Protein AF-A0A4U9D9F9-F1 (afdb_monomer_lite)

Foldseek 3Di:
DDEEELEELCQPVVCVVVVHLLDLVNLVVLLVSLVVCCVVCVVPHQHYAYYAALLCCLVPVPVSHAPPVSDDDDNLSSVSSSVSSLLSLLSNLQVCCVPPVSHAYFHHHDQDQFDFPDPDVVSVVVRVLVNCQRGVQSVCCQAQVDGDPSVVVVNVVSPDDDDDSPSSRVSRNVNNVRVVVVVVVVVCVPDDDDDPDDDDDDDDDDDDDDDDDDDDDDDDDDDDDDDDDDDDD

Sequence (233 aa):
MPIVTLYHFDLPWALELKGGWMNRETGEAFVRYARLLFSEFADKVPLWLTINEQNTMILHPGAIGVPEDRELPGKKALYQQNHHMMLAQAQIFALCHREFPGLQIGPAINTTSMYAESCRPEDAIAAHNWETLRCWSFLDVAVHGRYNALAWPTCRTGGWRRSSGRKMRLSCSRAARFYRYQLLLNGNHRRQPGRRRRRGPARRRSANYAGRRGGLSPGGEPVGRQNALRLGD

pLDDT: mean 70.56, std 27.11, range [24.12, 97.81]

Radius of gyration: 25.44 Å; chains: 1; bounding box: 66×35×79 Å

Secondary structure (DSSP, 8-state):
--EEEEESS---HHHHTTTGGGSHHHHHHHHHHHHHHHHHHTTT--EEEEEETHHHHHH-GGGT---TT-PPPPHHHHHHHHHHHHHHHHHHHHHHHHH-TT-EEEEE--------SSSSHHHHHHHHHHHIIIIIHHHHHHHHSS--TTHHHHHHHTT----SHHHHHHHHTTTHHHHHHHHHHHHGGG---------PPP------------------PPP----------

Structure (mmCIF, N/CA/C/O backbone):
data_AF-A0A4U9D9F9-F1
#
_entry.id   AF-A0A4U9D9F9-F1
#
loop_
_atom_site.group_PDB
_atom_site.id
_atom_site.type_symbol
_atom_site.label_atom_id
_atom_site.label_alt_id
_atom_site.label_comp_id
_atom_site.label_asym_id
_atom_site.label_entity_id
_atom_site.label_seq_id
_atom_site.pdbx_PDB_ins_code
_atom_site.Cartn_x
_atom_site.Cartn_y
_atom_site.Cartn_z
_atom_site.occupancy
_atom_site.B_iso_or_equiv
_atom_site.auth_seq_id
_atom_site.auth_comp_id
_atom_site.auth_asym_id
_atom_site.auth_atom_id
_atom_site.pdbx_PDB_model_num
ATOM 1 N N . MET A 1 1 ? -22.421 3.847 0.209 1.00 75.06 1 MET A N 1
ATOM 2 C CA . MET A 1 1 ? -21.521 3.201 1.186 1.00 75.06 1 MET A CA 1
ATOM 3 C C . MET A 1 1 ? -20.133 3.786 0.986 1.00 75.06 1 MET A C 1
ATOM 5 O O . MET A 1 1 ? -19.664 3.721 -0.146 1.00 75.06 1 MET A O 1
ATOM 9 N N . PRO A 1 2 ? -19.543 4.443 1.996 1.00 91.25 2 PRO A N 1
ATOM 10 C CA . PRO A 1 2 ? -18.260 5.124 1.839 1.00 91.25 2 PRO A CA 1
ATOM 11 C C . PRO A 1 2 ? -17.102 4.124 1.736 1.00 91.25 2 PRO A C 1
ATOM 13 O O . PRO A 1 2 ? -17.149 3.046 2.331 1.00 91.25 2 PRO A O 1
ATOM 16 N N . ILE A 1 3 ? -16.075 4.507 0.978 1.00 93.50 3 ILE A N 1
ATOM 17 C CA . ILE A 1 3 ? -14.789 3.812 0.875 1.00 93.50 3 ILE A CA 1
ATOM 18 C C . ILE A 1 3 ? -13.724 4.841 1.226 1.00 93.50 3 ILE A C 1
ATOM 20 O O . ILE A 1 3 ? -13.691 5.906 0.609 1.00 93.50 3 ILE A O 1
ATOM 24 N N . VAL A 1 4 ? -12.889 4.543 2.217 1.00 95.62 4 VAL A N 1
ATOM 25 C CA . VAL A 1 4 ? -11.867 5.480 2.702 1.00 95.62 4 VAL A CA 1
ATOM 26 C C . VAL A 1 4 ? -10.481 4.911 2.458 1.00 95.62 4 VAL A C 1
ATOM 28 O O . VAL A 1 4 ? -10.217 3.753 2.777 1.00 95.62 4 VAL A O 1
ATOM 31 N N . THR A 1 5 ? -9.590 5.744 1.925 1.00 96.25 5 THR A N 1
ATOM 32 C CA . THR A 1 5 ? -8.168 5.428 1.787 1.00 96.25 5 THR A CA 1
ATOM 33 C C . THR A 1 5 ? -7.391 6.082 2.919 1.00 96.25 5 THR A C 1
ATOM 35 O O . THR A 1 5 ? -7.518 7.284 3.123 1.00 96.25 5 THR A O 1
ATOM 38 N N . LEU A 1 6 ? -6.603 5.299 3.658 1.00 96.00 6 LEU A N 1
ATOM 39 C CA . LEU A 1 6 ? -5.866 5.785 4.827 1.00 96.00 6 LEU A CA 1
ATOM 40 C C . LEU A 1 6 ? -4.717 6.717 4.441 1.00 96.00 6 LEU A C 1
ATOM 42 O O . LEU A 1 6 ? -4.408 7.634 5.186 1.00 96.00 6 LEU A O 1
ATOM 46 N N . TYR A 1 7 ? -4.050 6.454 3.320 1.00 95.31 7 TYR A N 1
ATOM 47 C CA . TYR A 1 7 ? -2.894 7.234 2.896 1.00 95.31 7 TYR A CA 1
ATOM 48 C C . TYR A 1 7 ? -2.940 7.529 1.403 1.00 95.31 7 TYR A C 1
ATOM 50 O O . TYR A 1 7 ? -2.976 6.605 0.579 1.00 95.31 7 TYR A O 1
ATOM 58 N N . HIS A 1 8 ? -2.901 8.817 1.067 1.00 93.56 8 HIS A N 1
ATOM 59 C CA . HIS A 1 8 ? -2.976 9.308 -0.302 1.00 93.56 8 HIS A CA 1
ATOM 60 C C . HIS A 1 8 ? -1.868 10.336 -0.579 1.00 93.56 8 HIS A C 1
ATOM 62 O O . HIS A 1 8 ? -2.111 11.423 -1.099 1.00 93.56 8 HIS A O 1
ATOM 68 N N . PHE A 1 9 ? -0.628 9.925 -0.286 1.00 88.88 9 PHE A N 1
ATOM 69 C CA . PHE A 1 9 ? 0.623 10.664 -0.539 1.00 88.88 9 PHE A CA 1
ATOM 70 C C . PHE A 1 9 ? 0.897 11.851 0.391 1.00 88.88 9 PHE A C 1
ATOM 72 O O . PHE A 1 9 ? 1.854 12.594 0.206 1.00 88.88 9 PHE A O 1
ATOM 79 N N . ASP A 1 10 ? 0.104 11.984 1.437 1.00 89.06 10 ASP A N 1
ATOM 80 C CA . ASP A 1 10 ? 0.091 13.068 2.406 1.00 89.06 10 ASP A CA 1
ATOM 81 C C . ASP A 1 10 ? 0.874 12.696 3.672 1.00 89.06 10 ASP A C 1
ATOM 83 O O . ASP A 1 10 ? 0.346 12.679 4.785 1.00 89.06 10 ASP A O 1
ATOM 87 N N . LEU A 1 11 ? 2.162 12.356 3.517 1.00 92.44 11 LEU A N 1
ATOM 88 C CA . LEU A 1 11 ? 2.993 12.043 4.683 1.00 92.44 11 LEU A CA 1
ATOM 89 C C . LEU A 1 11 ? 3.183 13.307 5.538 1.00 92.44 11 LEU A C 1
ATOM 91 O O . LEU A 1 11 ? 3.633 14.325 5.010 1.00 92.44 11 LEU A O 1
ATOM 95 N N . PRO A 1 12 ? 2.902 13.264 6.856 1.00 93.88 12 PRO A N 1
ATOM 96 C CA . PRO A 1 12 ? 3.157 14.401 7.725 1.00 93.88 12 PRO A CA 1
ATOM 97 C C . PRO A 1 12 ? 4.618 14.847 7.648 1.00 93.88 12 PRO A C 1
ATOM 99 O O . PRO A 1 12 ? 5.529 14.039 7.838 1.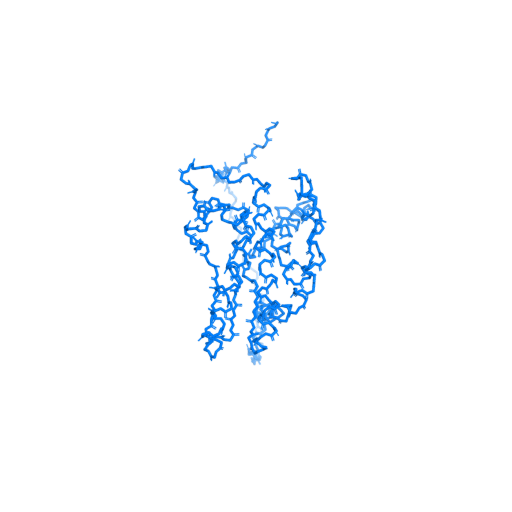00 93.88 12 PRO A O 1
ATOM 102 N N . TRP A 1 13 ? 4.839 16.148 7.456 1.00 91.50 13 TRP A N 1
ATOM 103 C CA . TRP A 1 13 ? 6.180 16.722 7.294 1.00 91.50 13 TRP A CA 1
ATOM 104 C C . TRP A 1 13 ? 7.136 16.372 8.445 1.00 91.50 13 TRP A C 1
ATOM 106 O O . TRP A 1 13 ? 8.307 16.076 8.233 1.00 91.50 13 TRP A O 1
ATOM 116 N N . ALA A 1 14 ? 6.621 16.292 9.674 1.00 94.00 14 ALA A N 1
ATOM 117 C CA . ALA A 1 14 ? 7.403 15.892 10.843 1.00 94.00 14 ALA A CA 1
ATOM 118 C C . ALA A 1 14 ? 7.964 14.455 10.765 1.00 94.00 14 ALA A C 1
ATOM 120 O O . ALA A 1 14 ? 8.972 14.161 11.408 1.00 94.00 14 ALA A O 1
ATOM 121 N N . LEU A 1 15 ? 7.314 13.550 10.022 1.00 93.94 15 LEU A N 1
ATOM 122 C CA . LEU A 1 15 ? 7.835 12.207 9.747 1.00 93.94 15 LEU A CA 1
ATOM 123 C C . LEU A 1 15 ? 8.810 12.225 8.571 1.00 93.94 15 LEU A C 1
ATOM 125 O O . LEU A 1 15 ? 9.820 11.525 8.620 1.00 93.94 15 LEU A O 1
ATOM 129 N N . GLU A 1 16 ? 8.550 13.051 7.557 1.00 90.69 16 GLU A N 1
ATOM 130 C CA . GLU A 1 16 ? 9.460 13.231 6.422 1.00 90.69 16 GLU A CA 1
ATOM 131 C C . GLU A 1 16 ? 10.838 13.725 6.883 1.00 90.69 16 GLU A C 1
ATOM 133 O O . GLU A 1 16 ? 11.848 13.092 6.582 1.00 90.69 16 GLU A O 1
ATOM 138 N N . LEU A 1 17 ? 10.880 14.733 7.764 1.00 90.38 17 LEU A N 1
ATOM 139 C CA . LEU A 1 17 ? 12.114 15.236 8.387 1.00 90.38 17 LEU A CA 1
ATOM 140 C C . LEU A 1 17 ? 12.896 14.171 9.180 1.00 90.38 17 LEU A C 1
ATOM 142 O O . LEU A 1 17 ? 14.094 14.321 9.407 1.00 90.38 17 LEU A O 1
ATOM 146 N N . LYS A 1 18 ? 12.242 13.082 9.602 1.00 92.44 18 LYS A N 1
ATOM 147 C CA . LYS A 1 18 ? 12.870 11.940 10.292 1.00 92.44 18 LYS A CA 1
ATOM 148 C C . LYS A 1 18 ? 13.275 10.810 9.337 1.00 92.44 18 LYS A C 1
ATOM 150 O O . LYS A 1 18 ? 13.577 9.704 9.794 1.00 92.44 18 LYS A O 1
ATOM 155 N N . GLY A 1 19 ? 13.258 11.060 8.028 1.00 88.75 19 GLY A N 1
ATOM 156 C CA . GLY A 1 19 ? 13.591 10.102 6.974 1.00 88.75 19 GLY A CA 1
ATOM 157 C C . GLY A 1 19 ? 12.383 9.423 6.322 1.00 88.75 19 GLY A C 1
ATOM 158 O O . GLY A 1 19 ? 12.563 8.442 5.596 1.00 88.75 19 GLY A O 1
ATOM 159 N N . GLY A 1 20 ? 11.159 9.882 6.592 1.00 92.00 20 GLY A N 1
ATOM 160 C CA . GLY A 1 20 ? 9.940 9.429 5.921 1.00 92.00 20 GLY A CA 1
ATOM 161 C C . GLY A 1 20 ? 9.789 7.908 5.907 1.00 92.00 20 GLY A C 1
ATOM 162 O O . GLY A 1 20 ? 10.016 7.228 6.911 1.00 92.00 20 GLY A O 1
ATOM 163 N N . TRP A 1 21 ? 9.447 7.332 4.756 1.00 93.06 21 TRP A N 1
ATOM 164 C CA . TRP A 1 21 ? 9.283 5.879 4.614 1.00 93.06 21 TRP A CA 1
ATOM 165 C C . TRP A 1 21 ? 10.590 5.073 4.698 1.00 93.06 21 TRP A C 1
ATOM 167 O O . TRP A 1 21 ? 10.541 3.845 4.796 1.00 93.06 21 TRP A O 1
ATOM 177 N N . MET A 1 22 ? 11.766 5.713 4.699 1.00 91.44 22 MET A N 1
ATOM 178 C CA . MET A 1 22 ? 13.023 5.020 5.016 1.00 91.44 22 MET A CA 1
ATOM 179 C C . MET A 1 22 ? 13.137 4.710 6.507 1.00 91.44 22 MET A C 1
ATOM 181 O O . MET A 1 22 ? 13.805 3.742 6.873 1.00 91.44 22 MET A O 1
ATOM 185 N N . ASN A 1 23 ? 12.458 5.471 7.362 1.00 92.69 23 ASN A N 1
ATOM 186 C CA . ASN A 1 23 ? 12.411 5.211 8.789 1.00 92.69 23 ASN A CA 1
ATOM 187 C C . ASN A 1 23 ? 11.307 4.189 9.119 1.00 92.69 23 ASN A C 1
ATOM 189 O O . ASN A 1 23 ? 10.163 4.307 8.681 1.00 92.69 23 ASN A O 1
ATOM 193 N N . ARG A 1 24 ? 11.643 3.161 9.909 1.00 90.25 24 ARG A N 1
ATOM 194 C CA . ARG A 1 24 ? 10.682 2.128 10.335 1.00 90.25 24 ARG A CA 1
ATOM 195 C C . ARG A 1 24 ? 9.594 2.682 11.255 1.00 90.25 24 ARG A C 1
ATOM 197 O O . ARG A 1 24 ? 8.472 2.180 11.208 1.00 90.25 24 ARG A O 1
ATOM 204 N N . GLU A 1 25 ? 9.902 3.721 12.028 1.00 94.31 25 GLU A N 1
ATOM 205 C CA . GLU A 1 25 ? 8.953 4.382 12.931 1.00 94.31 25 GLU A CA 1
ATOM 206 C C . GLU A 1 25 ? 7.751 4.969 12.180 1.00 94.31 25 GLU A C 1
ATOM 2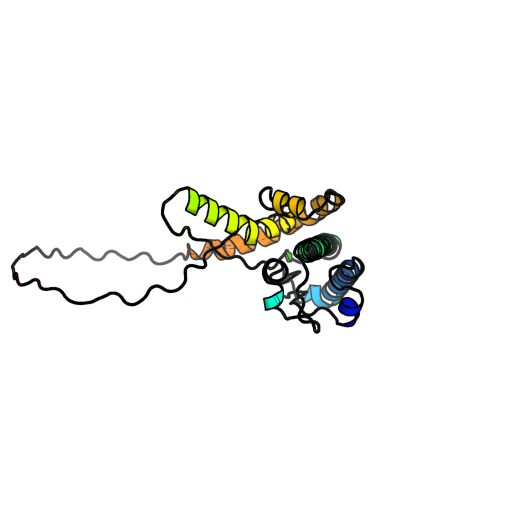08 O O . GLU A 1 25 ? 6.644 5.005 12.717 1.00 94.31 25 GLU A O 1
ATOM 213 N N . THR A 1 26 ? 7.932 5.354 10.913 1.00 96.31 26 THR A N 1
ATOM 214 C CA . THR A 1 26 ? 6.850 5.827 10.039 1.00 96.31 26 THR A CA 1
ATOM 215 C C . THR A 1 26 ? 5.795 4.747 9.824 1.00 96.31 26 THR A C 1
ATOM 217 O O . THR A 1 26 ? 4.598 5.016 9.906 1.00 96.31 26 THR A O 1
ATOM 220 N N . GLY A 1 27 ? 6.224 3.496 9.633 1.00 95.06 27 GLY A N 1
ATOM 221 C CA . GLY A 1 27 ? 5.308 2.362 9.525 1.00 95.06 27 GLY A CA 1
ATOM 222 C C . GLY A 1 27 ? 4.522 2.128 10.816 1.00 95.06 27 GLY A C 1
ATOM 223 O O . GLY A 1 27 ? 3.319 1.880 10.775 1.00 95.06 27 GLY A O 1
ATOM 224 N N . GLU A 1 28 ? 5.168 2.270 11.973 1.00 95.50 28 GLU A N 1
ATOM 225 C CA . GLU A 1 28 ? 4.508 2.134 13.276 1.00 95.50 28 GLU A CA 1
ATOM 226 C C . GLU A 1 28 ? 3.514 3.270 13.543 1.00 95.50 28 GLU A C 1
ATOM 228 O O . GLU A 1 28 ? 2.414 3.028 14.045 1.00 95.50 28 GLU A O 1
ATOM 233 N N . ALA A 1 29 ? 3.871 4.504 13.173 1.00 97.38 29 ALA A N 1
ATOM 234 C CA . ALA A 1 29 ? 2.971 5.650 13.219 1.00 97.38 29 ALA A CA 1
ATOM 235 C C . ALA A 1 29 ? 1.741 5.423 12.332 1.00 97.38 29 ALA A C 1
ATOM 237 O O . ALA A 1 29 ? 0.619 5.656 12.782 1.00 97.38 29 ALA A O 1
ATOM 238 N N . PHE A 1 30 ? 1.935 4.878 11.129 1.00 97.75 30 PHE A N 1
ATOM 239 C CA . PHE A 1 30 ? 0.841 4.557 10.217 1.00 97.75 30 PHE A CA 1
ATOM 240 C C . PHE A 1 30 ? -0.101 3.482 10.780 1.00 97.75 30 PHE A C 1
ATOM 242 O O . PHE A 1 30 ? -1.319 3.621 10.696 1.00 97.75 30 PHE A O 1
ATOM 249 N N . VAL A 1 31 ? 0.434 2.449 11.440 1.00 97.44 31 VAL A N 1
ATOM 250 C CA . VAL A 1 31 ? -0.385 1.430 12.123 1.00 97.44 31 VAL A CA 1
ATOM 251 C C . VAL A 1 31 ? -1.210 2.042 13.260 1.00 97.44 31 VAL A C 1
ATOM 253 O O . VAL A 1 31 ? -2.389 1.713 13.400 1.00 97.44 31 VAL A O 1
ATOM 256 N N . ARG A 1 32 ? -0.627 2.944 14.066 1.00 97.69 32 ARG A N 1
ATOM 257 C CA . ARG A 1 32 ? -1.361 3.650 15.135 1.00 97.69 32 ARG A CA 1
ATOM 258 C C . ARG A 1 32 ? -2.464 4.542 14.570 1.00 97.69 32 ARG A C 1
ATOM 260 O O . ARG A 1 32 ? -3.576 4.523 15.089 1.00 97.69 32 ARG A O 1
ATOM 267 N N . TYR A 1 33 ? -2.164 5.267 13.495 1.00 97.81 33 TYR A N 1
ATOM 268 C CA . TYR A 1 33 ? -3.130 6.101 12.787 1.00 97.81 33 TYR A CA 1
ATOM 269 C C . TYR A 1 33 ? -4.305 5.279 12.242 1.00 97.81 33 TYR A C 1
ATOM 271 O O . TYR A 1 33 ? -5.459 5.613 12.498 1.00 97.81 33 TYR A O 1
ATOM 279 N N . ALA A 1 34 ? -4.027 4.147 11.590 1.00 97.62 34 ALA A N 1
ATOM 280 C CA . ALA A 1 34 ? -5.063 3.241 11.104 1.00 97.62 34 ALA A CA 1
ATOM 281 C C . ALA A 1 34 ? -5.952 2.713 12.240 1.00 97.62 34 ALA A C 1
ATOM 283 O O . ALA A 1 34 ? -7.172 2.688 12.103 1.00 97.62 34 ALA A O 1
ATOM 284 N N . ARG A 1 35 ? -5.357 2.335 13.383 1.00 97.69 35 ARG A N 1
ATOM 285 C CA . ARG A 1 35 ? -6.115 1.884 14.560 1.00 97.69 35 ARG A CA 1
ATOM 286 C C . ARG A 1 35 ? -7.085 2.951 15.052 1.00 97.69 35 ARG A C 1
ATOM 288 O O . ARG A 1 35 ? -8.237 2.627 15.307 1.00 97.69 35 ARG A O 1
ATOM 295 N N . LEU A 1 36 ? -6.615 4.194 15.170 1.00 97.81 36 LEU A N 1
ATOM 296 C CA . LEU A 1 36 ? -7.442 5.324 15.590 1.00 97.81 36 LEU A CA 1
ATOM 297 C C . LEU A 1 36 ? -8.629 5.509 14.638 1.00 97.81 36 LEU A C 1
ATOM 299 O O . LEU A 1 36 ? -9.767 5.561 15.088 1.00 97.81 36 LEU A O 1
ATOM 303 N N . LEU A 1 37 ? -8.381 5.529 13.326 1.00 97.12 37 LEU A N 1
ATOM 304 C CA . LEU A 1 37 ? -9.447 5.682 12.337 1.00 97.12 37 LEU A CA 1
ATOM 305 C C . LEU A 1 37 ? -10.469 4.544 12.378 1.00 97.12 37 LEU A C 1
ATOM 307 O O . LEU A 1 37 ? -11.666 4.803 12.279 1.00 97.12 37 LEU A O 1
ATOM 311 N N . PHE A 1 38 ? -10.025 3.296 12.539 1.00 96.81 38 PHE A N 1
ATOM 312 C CA . PHE A 1 38 ? -10.954 2.176 12.672 1.00 96.81 38 PHE A CA 1
ATOM 313 C C . PHE A 1 38 ? -11.799 2.307 13.939 1.00 96.81 38 PHE A C 1
ATOM 315 O O . PHE A 1 38 ? -13.009 2.143 13.854 1.00 96.81 38 PHE A O 1
ATOM 322 N N . SER A 1 39 ? -11.209 2.668 15.081 1.00 96.12 39 SER A N 1
ATOM 323 C CA . SER A 1 39 ? -11.966 2.870 16.323 1.00 96.12 39 SER A CA 1
ATOM 324 C C . SER A 1 39 ? -13.039 3.955 16.199 1.00 96.12 39 SER A C 1
ATOM 326 O O . SER A 1 39 ? -14.146 3.764 16.687 1.00 96.12 39 SER A O 1
ATOM 328 N N . GLU A 1 40 ? -12.734 5.066 15.527 1.00 96.88 40 GLU A N 1
ATOM 329 C CA . GLU A 1 40 ? -13.653 6.209 15.413 1.00 96.88 40 GLU A CA 1
ATOM 330 C C . GLU A 1 40 ? -14.721 6.032 14.319 1.00 96.88 40 GLU A C 1
ATOM 332 O O . GLU A 1 40 ? -15.826 6.571 14.419 1.00 96.88 40 GLU A O 1
ATOM 337 N N . PHE A 1 41 ? -14.405 5.301 13.243 1.00 95.81 41 PHE A N 1
ATOM 338 C CA . PHE A 1 41 ? -15.232 5.275 12.030 1.00 95.81 41 PHE A CA 1
ATOM 339 C C . PHE A 1 41 ? -15.694 3.884 11.583 1.00 95.81 41 PHE A C 1
ATOM 341 O O . PHE A 1 41 ? -16.387 3.802 10.564 1.00 95.81 41 PHE A O 1
ATOM 348 N N . ALA A 1 42 ? -15.377 2.804 12.310 1.00 91.00 42 ALA A N 1
ATOM 349 C CA . ALA A 1 42 ? -15.777 1.440 11.937 1.00 91.00 42 ALA A CA 1
ATOM 350 C C . ALA A 1 42 ? -17.288 1.297 11.684 1.00 91.00 42 ALA A C 1
ATOM 352 O O . ALA A 1 42 ? -17.685 0.634 10.727 1.00 91.00 42 ALA A O 1
ATOM 353 N N . ASP A 1 43 ? -18.122 1.972 12.480 1.00 92.62 43 ASP A N 1
ATOM 354 C CA . ASP A 1 43 ? -19.584 1.884 12.365 1.00 92.62 43 ASP A CA 1
ATOM 355 C C . ASP A 1 43 ? -20.145 2.603 11.127 1.00 92.62 43 ASP A C 1
ATOM 357 O O . ASP A 1 43 ? -21.263 2.334 10.688 1.00 92.62 43 ASP A O 1
ATOM 361 N N . LYS A 1 44 ? -19.378 3.534 10.545 1.00 94.25 44 LYS A N 1
ATOM 362 C CA . LYS A 1 44 ? -19.801 4.360 9.399 1.00 94.25 44 LYS A CA 1
ATOM 363 C C . LYS A 1 44 ? -19.160 3.916 8.089 1.00 94.25 44 LYS A C 1
ATOM 365 O O . LYS A 1 44 ? -19.744 4.108 7.020 1.00 94.25 44 LYS A O 1
ATOM 370 N N . VAL A 1 45 ? -17.955 3.354 8.158 1.00 95.19 45 VAL A N 1
ATOM 371 C CA . VAL A 1 45 ? -17.131 3.023 6.996 1.00 95.19 45 VAL A CA 1
ATOM 372 C C . VAL A 1 45 ? -16.812 1.530 7.004 1.00 95.19 45 VAL A C 1
ATOM 374 O O . VAL A 1 45 ? -15.905 1.097 7.711 1.00 95.19 45 VAL A O 1
ATOM 377 N N . PRO A 1 46 ? -17.516 0.722 6.195 1.00 92.56 46 PRO A N 1
ATOM 378 C CA . PRO A 1 46 ? -17.273 -0.717 6.143 1.00 92.56 46 PRO A CA 1
ATOM 379 C C . PRO A 1 46 ? -16.095 -1.104 5.234 1.00 92.56 46 PRO A C 1
ATOM 381 O O . PRO A 1 46 ? -15.597 -2.225 5.335 1.00 92.56 46 PRO A O 1
ATOM 384 N N . LEU A 1 47 ? -15.660 -0.206 4.336 1.00 95.44 47 LEU A N 1
ATOM 385 C CA . LEU A 1 47 ? -14.655 -0.474 3.304 1.00 95.44 47 LEU A CA 1
ATOM 386 C C . LEU A 1 47 ? -13.449 0.459 3.423 1.00 95.44 47 LEU A C 1
ATOM 388 O O . LEU A 1 47 ? -13.590 1.682 3.359 1.00 95.44 47 LEU A O 1
ATOM 392 N N . TRP A 1 48 ? -12.261 -0.134 3.508 1.00 96.12 48 TRP A N 1
ATOM 393 C CA . TRP A 1 48 ? -11.010 0.583 3.720 1.00 96.12 48 TRP A CA 1
ATOM 394 C C . TRP A 1 48 ? -9.942 0.205 2.698 1.00 96.12 48 TRP A C 1
ATOM 396 O O . TRP A 1 48 ? -9.766 -0.959 2.331 1.00 96.12 48 TRP A O 1
ATOM 406 N N . LEU A 1 49 ? -9.178 1.204 2.280 1.00 95.81 49 LEU A N 1
ATOM 407 C CA . LEU A 1 49 ? -7.992 1.059 1.454 1.00 95.81 49 LEU A CA 1
ATOM 408 C C . LEU A 1 49 ? -6.789 1.562 2.248 1.00 95.81 49 LEU A C 1
ATOM 410 O O . LEU A 1 49 ? -6.865 2.582 2.923 1.00 95.81 49 LEU A O 1
ATOM 414 N N . THR A 1 50 ? -5.674 0.848 2.205 1.00 94.75 50 THR A N 1
ATOM 415 C CA . THR A 1 50 ? -4.467 1.217 2.962 1.00 94.75 50 THR A CA 1
ATOM 416 C C . THR A 1 50 ? -3.716 2.366 2.300 1.00 94.75 50 THR A C 1
ATOM 418 O O . THR A 1 50 ? -3.767 3.496 2.767 1.00 94.75 50 THR A O 1
ATOM 421 N N . ILE A 1 51 ? -3.003 2.072 1.220 1.00 94.19 51 ILE A N 1
ATOM 422 C CA . ILE A 1 51 ? -2.107 3.002 0.534 1.00 94.19 51 ILE A CA 1
ATOM 423 C C . ILE A 1 51 ? -2.589 3.111 -0.905 1.00 94.19 51 ILE A C 1
ATOM 425 O O . ILE A 1 51 ? -2.733 2.084 -1.575 1.00 94.19 51 ILE A O 1
ATOM 429 N N . ASN A 1 52 ? -2.839 4.339 -1.355 1.00 93.19 52 ASN A N 1
ATOM 430 C CA . ASN A 1 52 ? -3.145 4.629 -2.749 1.00 93.19 52 ASN A CA 1
ATOM 431 C C . ASN A 1 52 ? -1.902 4.486 -3.632 1.00 93.19 52 ASN A C 1
ATOM 433 O O . ASN A 1 52 ? -0.831 4.954 -3.269 1.00 93.19 52 ASN A O 1
ATOM 437 N N . GLU A 1 53 ? -2.059 3.833 -4.780 1.00 90.75 53 GLU A N 1
ATOM 438 C CA . GLU A 1 53 ? -1.077 3.635 -5.851 1.00 90.75 53 GLU A CA 1
ATOM 439 C C . GLU A 1 53 ? 0.384 3.513 -5.396 1.00 90.75 53 GLU A C 1
ATOM 441 O O . GLU A 1 53 ? 1.291 4.165 -5.916 1.00 90.75 53 GLU A O 1
ATOM 446 N N . GLN A 1 54 ? 0.631 2.622 -4.435 1.00 88.50 54 GLN A N 1
ATOM 447 C CA . GLN A 1 54 ? 1.968 2.394 -3.888 1.00 88.50 54 GLN A CA 1
ATOM 448 C C . GLN A 1 54 ? 3.019 2.131 -4.980 1.00 88.50 54 GLN A C 1
ATOM 450 O O . GLN A 1 54 ? 4.173 2.518 -4.846 1.00 88.50 54 GLN A O 1
ATOM 455 N N . ASN A 1 55 ? 2.642 1.485 -6.082 1.00 87.06 55 ASN A N 1
ATOM 456 C CA . ASN A 1 55 ? 3.542 1.239 -7.202 1.00 87.06 55 ASN A CA 1
ATOM 457 C C . ASN A 1 55 ? 3.950 2.516 -7.951 1.00 87.06 55 ASN A C 1
ATOM 459 O O . ASN A 1 55 ? 5.100 2.610 -8.376 1.00 87.06 55 ASN A O 1
ATOM 463 N N . THR A 1 56 ? 3.065 3.509 -8.066 1.00 85.31 56 THR A N 1
ATOM 464 C CA . THR A 1 56 ? 3.390 4.818 -8.652 1.00 85.31 56 THR A CA 1
ATOM 465 C C . THR A 1 56 ? 4.445 5.538 -7.813 1.00 85.31 56 THR A C 1
ATOM 467 O O . THR A 1 56 ? 5.419 6.026 -8.379 1.00 85.31 56 THR A O 1
ATOM 470 N N . MET A 1 57 ? 4.339 5.497 -6.477 1.00 84.38 57 MET A N 1
ATOM 471 C CA . MET A 1 57 ? 5.333 6.103 -5.570 1.00 84.38 57 MET A CA 1
ATOM 472 C C . MET A 1 57 ? 6.755 5.576 -5.798 1.00 84.38 57 MET A C 1
ATOM 474 O O . MET A 1 57 ? 7.730 6.306 -5.657 1.00 84.38 57 MET A O 1
ATOM 478 N N . ILE A 1 58 ? 6.877 4.293 -6.139 1.00 85.69 58 ILE A N 1
ATOM 479 C CA . ILE A 1 58 ? 8.169 3.605 -6.224 1.00 85.69 58 ILE A CA 1
ATOM 480 C C . ILE A 1 58 ? 8.735 3.627 -7.642 1.00 85.69 58 ILE A C 1
ATOM 482 O O . ILE A 1 58 ? 9.948 3.709 -7.820 1.00 85.69 58 ILE A O 1
ATOM 486 N N . LEU A 1 59 ? 7.874 3.537 -8.656 1.00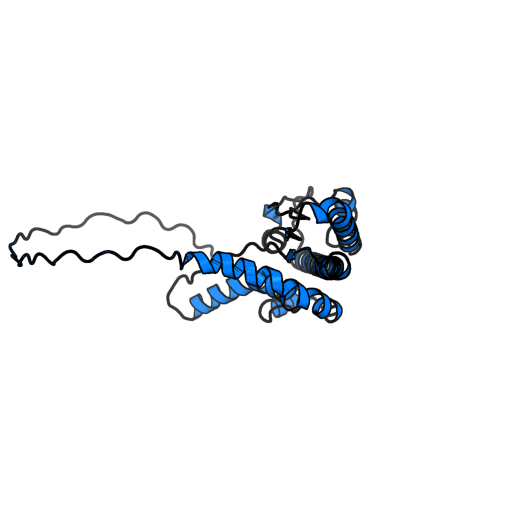 82.56 59 LEU A N 1
ATOM 487 C CA . LEU A 1 59 ? 8.289 3.490 -10.061 1.00 82.56 59 LEU A CA 1
ATOM 488 C C . LEU A 1 59 ? 8.385 4.881 -10.691 1.00 82.56 59 LEU A C 1
ATOM 490 O O . LEU A 1 59 ? 9.150 5.070 -11.635 1.00 82.56 59 LEU A O 1
ATOM 494 N N . HIS A 1 60 ? 7.640 5.848 -10.158 1.00 81.06 60 HIS A N 1
ATOM 495 C CA . HIS A 1 60 ? 7.567 7.219 -10.649 1.00 81.06 60 HIS A CA 1
ATOM 496 C C . HIS A 1 60 ? 7.631 8.216 -9.477 1.00 81.06 60 HIS A C 1
ATOM 498 O O . HIS A 1 60 ? 6.698 8.994 -9.290 1.00 81.06 60 HIS A O 1
ATOM 504 N N . PRO A 1 61 ? 8.718 8.230 -8.680 1.00 76.88 61 PRO A N 1
ATOM 505 C CA . PRO A 1 61 ? 8.801 9.047 -7.464 1.00 76.88 61 PRO A CA 1
ATOM 506 C C . PRO A 1 61 ? 8.593 10.547 -7.723 1.00 76.88 61 PRO A C 1
ATOM 508 O O . PRO A 1 61 ? 7.956 11.220 -6.924 1.00 76.88 61 PRO A O 1
ATOM 511 N N . GLY A 1 62 ? 9.033 11.060 -8.878 1.00 71.12 62 GLY A N 1
ATOM 512 C CA . GLY A 1 62 ? 8.831 12.463 -9.256 1.00 71.12 62 GLY A CA 1
ATOM 513 C C . GLY A 1 62 ? 7.399 12.832 -9.668 1.00 71.12 62 GLY A C 1
ATOM 514 O O . GLY A 1 62 ? 7.120 14.009 -9.857 1.00 71.12 62 GLY A O 1
ATOM 515 N N . ALA A 1 63 ? 6.486 11.864 -9.817 1.00 67.88 63 ALA A N 1
ATOM 516 C CA . ALA A 1 63 ? 5.093 12.140 -10.186 1.00 67.88 63 ALA A CA 1
ATOM 517 C C . ALA A 1 63 ? 4.255 12.686 -9.016 1.00 67.88 63 ALA A C 1
ATOM 519 O O . ALA A 1 63 ? 3.186 13.245 -9.239 1.00 67.88 63 ALA A O 1
ATOM 520 N N . ILE A 1 64 ? 4.727 12.506 -7.781 1.00 64.19 64 ILE A N 1
ATOM 521 C CA . ILE A 1 64 ? 4.000 12.859 -6.549 1.00 64.19 64 ILE A CA 1
ATOM 522 C C . ILE A 1 64 ? 4.518 14.173 -5.951 1.00 64.19 64 ILE A C 1
ATOM 524 O O . ILE A 1 64 ? 3.840 14.823 -5.163 1.00 64.19 64 ILE A O 1
ATOM 528 N N . GLY A 1 65 ? 5.707 14.587 -6.372 1.00 65.38 65 GLY A N 1
ATOM 529 C CA . GLY A 1 65 ? 6.403 15.769 -5.899 1.00 65.38 65 GLY A CA 1
ATOM 530 C C . GLY A 1 65 ? 7.901 15.548 -6.030 1.00 65.38 65 GLY A C 1
ATOM 531 O O . GLY A 1 65 ? 8.370 14.410 -6.091 1.00 65.38 65 GLY A O 1
ATOM 532 N N . VAL A 1 66 ? 8.655 16.637 -6.104 1.00 67.44 66 VAL A N 1
ATOM 533 C CA . VAL A 1 66 ? 10.115 16.578 -6.072 1.00 67.44 66 VAL A CA 1
ATOM 534 C C . VAL A 1 66 ? 10.555 17.151 -4.724 1.00 67.44 66 VAL A C 1
ATOM 536 O O . VAL A 1 66 ? 10.016 18.193 -4.339 1.00 67.44 66 VAL A O 1
ATOM 539 N N . PRO A 1 67 ? 11.474 16.493 -3.994 1.00 67.00 67 PRO A N 1
ATOM 540 C CA . PRO A 1 67 ? 12.026 17.054 -2.764 1.00 67.00 67 PRO A CA 1
ATOM 541 C C . PRO A 1 67 ? 12.662 18.435 -3.002 1.00 67.00 67 PRO A C 1
ATOM 543 O O . PRO A 1 67 ? 12.963 18.801 -4.141 1.00 67.00 67 PRO A O 1
ATOM 546 N N . GLU A 1 68 ? 12.856 19.215 -1.934 1.00 65.50 68 GLU A N 1
ATOM 547 C CA . GLU A 1 68 ? 13.369 20.594 -2.025 1.00 65.50 68 GLU A CA 1
ATOM 548 C C . GLU A 1 68 ? 14.741 20.681 -2.713 1.00 65.50 68 GLU A C 1
ATOM 550 O O . GLU A 1 68 ? 14.992 21.611 -3.480 1.00 65.50 68 GLU A O 1
ATOM 555 N N . ASP A 1 69 ? 15.596 19.679 -2.499 1.00 68.69 69 ASP A N 1
ATOM 556 C CA . ASP A 1 69 ? 16.917 19.538 -3.126 1.00 68.69 69 ASP A CA 1
ATOM 557 C C . ASP A 1 69 ? 16.858 19.098 -4.603 1.00 68.69 69 ASP A C 1
ATOM 559 O O . ASP A 1 69 ? 17.876 19.056 -5.290 1.00 68.69 69 ASP A O 1
ATOM 563 N N . ARG A 1 70 ? 15.654 18.813 -5.113 1.00 65.31 70 ARG A N 1
ATOM 564 C CA . ARG A 1 70 ? 15.357 18.275 -6.445 1.00 65.31 70 ARG A CA 1
ATOM 565 C C . ARG A 1 70 ? 15.996 16.920 -6.757 1.00 65.31 70 ARG A C 1
ATOM 567 O O . ARG A 1 70 ? 15.887 16.456 -7.897 1.00 65.31 70 ARG A O 1
ATOM 574 N N . GLU A 1 71 ? 16.601 16.255 -5.777 1.00 75.50 71 GLU A N 1
ATOM 575 C CA . GLU A 1 71 ? 17.209 14.946 -5.965 1.00 75.50 71 GLU A CA 1
ATOM 576 C C . GLU A 1 71 ? 16.203 13.843 -5.648 1.00 75.50 71 GLU A C 1
ATOM 578 O O . GLU A 1 71 ? 15.680 13.697 -4.544 1.00 75.50 71 GLU A O 1
ATOM 583 N N . LEU A 1 72 ? 15.909 13.021 -6.655 1.00 78.75 72 LEU A N 1
ATOM 584 C CA . LEU A 1 72 ? 15.041 11.873 -6.450 1.00 78.75 72 LEU A CA 1
ATOM 585 C C . LEU A 1 72 ? 15.804 10.755 -5.727 1.00 78.75 72 LEU A C 1
ATOM 587 O O . LEU A 1 72 ? 16.959 10.477 -6.066 1.00 78.75 72 LEU A O 1
ATOM 591 N N . PRO A 1 73 ? 15.154 10.032 -4.797 1.00 80.62 73 PRO A N 1
ATOM 592 C CA . PRO A 1 73 ? 15.794 8.924 -4.112 1.00 80.62 73 PRO A CA 1
ATOM 593 C C . PRO A 1 73 ? 16.288 7.869 -5.105 1.00 80.62 73 PRO A C 1
ATOM 595 O O . PRO A 1 73 ? 15.577 7.456 -6.025 1.00 80.62 73 PRO A O 1
ATOM 598 N N . GLY A 1 74 ? 17.502 7.366 -4.884 1.00 84.81 74 GLY A N 1
ATOM 599 C CA . GLY A 1 74 ? 18.033 6.268 -5.683 1.00 84.81 74 GLY A CA 1
ATOM 600 C C . GLY A 1 74 ? 17.152 5.014 -5.597 1.00 84.81 74 GLY A C 1
ATOM 601 O O . GLY A 1 74 ? 16.490 4.756 -4.588 1.00 84.81 74 GLY A O 1
ATOM 602 N N . LYS A 1 75 ? 17.202 4.160 -6.630 1.00 82.81 75 LYS A N 1
ATOM 603 C CA . LYS A 1 75 ? 16.379 2.933 -6.729 1.00 82.81 75 LYS A CA 1
ATOM 604 C C . LYS A 1 75 ? 16.403 2.081 -5.453 1.00 82.81 75 LYS A C 1
ATOM 606 O O . LYS A 1 75 ? 15.366 1.595 -5.015 1.00 82.81 75 LYS A O 1
ATOM 611 N N . LYS A 1 76 ? 17.575 1.917 -4.828 1.00 83.88 76 LYS A N 1
ATOM 612 C CA . LYS A 1 76 ? 17.730 1.142 -3.586 1.00 83.88 76 LYS A CA 1
ATOM 613 C C . LYS A 1 76 ? 16.906 1.717 -2.428 1.00 83.88 76 LYS A C 1
ATOM 615 O O . LYS A 1 76 ? 16.286 0.946 -1.697 1.00 83.88 76 LYS A O 1
ATOM 620 N N . ALA A 1 77 ? 16.888 3.041 -2.275 1.00 86.50 77 ALA A N 1
ATOM 621 C CA . ALA A 1 77 ? 16.092 3.712 -1.254 1.00 86.50 77 ALA A CA 1
ATOM 622 C C . ALA A 1 77 ? 14.596 3.519 -1.530 1.00 86.50 77 ALA A C 1
ATOM 624 O O . ALA A 1 77 ? 13.878 3.064 -0.648 1.00 86.50 77 ALA A O 1
ATOM 625 N N . LEU A 1 78 ? 14.148 3.720 -2.774 1.00 87.56 78 LEU A N 1
ATOM 626 C CA . LEU A 1 78 ? 12.746 3.509 -3.164 1.00 87.56 78 LEU A CA 1
ATOM 627 C C . LEU A 1 78 ? 12.265 2.085 -2.849 1.00 87.56 78 LEU A C 1
ATOM 629 O O . LEU A 1 78 ? 11.235 1.898 -2.209 1.00 87.56 78 LEU A O 1
ATOM 633 N N . TYR A 1 79 ? 13.030 1.050 -3.209 1.00 86.38 79 TYR A N 1
ATOM 634 C CA . TYR A 1 79 ? 12.651 -0.331 -2.876 1.00 86.38 79 TYR A CA 1
ATOM 635 C C . TYR A 1 79 ? 12.642 -0.610 -1.366 1.00 86.38 79 TYR A C 1
ATOM 637 O O . TYR A 1 79 ? 11.839 -1.423 -0.898 1.00 86.38 79 TYR A O 1
ATOM 645 N N . GLN A 1 80 ? 13.494 0.063 -0.590 1.00 87.44 80 GLN A N 1
ATOM 646 C CA . GLN A 1 80 ? 13.483 -0.048 0.867 1.00 87.44 80 GLN A CA 1
ATOM 647 C C . GLN A 1 80 ? 12.258 0.645 1.483 1.00 87.44 80 GLN A C 1
ATOM 649 O O . GLN A 1 80 ? 11.601 0.043 2.335 1.00 87.44 80 GLN A O 1
ATOM 654 N N . GLN A 1 81 ? 11.902 1.844 1.012 1.00 91.00 81 GLN A N 1
ATOM 655 C CA . GLN A 1 81 ? 10.658 2.533 1.380 1.00 91.00 81 GLN A CA 1
ATOM 656 C C . GLN A 1 81 ? 9.445 1.657 1.052 1.00 91.00 81 GLN A C 1
ATOM 658 O O . GLN A 1 81 ? 8.622 1.380 1.924 1.00 91.00 81 GLN A O 1
ATOM 663 N N . ASN A 1 82 ? 9.401 1.105 -0.167 1.00 90.94 82 ASN A N 1
ATOM 664 C CA . ASN A 1 82 ? 8.362 0.173 -0.595 1.00 90.94 82 ASN A CA 1
ATOM 665 C C . ASN A 1 82 ? 8.223 -1.006 0.374 1.00 90.94 82 ASN A C 1
ATOM 667 O O . ASN A 1 82 ? 7.120 -1.415 0.730 1.00 90.94 82 ASN A O 1
ATOM 671 N N . HIS A 1 83 ? 9.348 -1.568 0.819 1.00 90.19 83 HIS A N 1
ATOM 672 C CA . HIS A 1 83 ? 9.335 -2.668 1.769 1.00 90.19 83 HIS A CA 1
ATOM 673 C C . HIS A 1 83 ? 8.745 -2.262 3.126 1.00 90.19 83 HIS A C 1
ATOM 675 O O . HIS A 1 83 ? 7.947 -3.014 3.685 1.00 90.19 83 HIS A O 1
ATOM 681 N N . HIS A 1 84 ? 9.097 -1.088 3.654 1.00 92.69 84 HIS A N 1
ATOM 682 C CA . HIS A 1 84 ? 8.515 -0.585 4.900 1.00 92.69 84 HIS A CA 1
ATOM 683 C C . HIS A 1 84 ? 7.008 -0.350 4.777 1.00 92.69 84 HIS A C 1
ATOM 685 O O . HIS A 1 84 ? 6.255 -0.791 5.645 1.00 92.69 84 HIS A O 1
ATOM 691 N N . MET A 1 85 ? 6.562 0.231 3.665 1.00 93.25 85 MET A N 1
ATOM 692 C CA . MET A 1 85 ? 5.142 0.414 3.360 1.00 93.25 85 MET A CA 1
ATOM 693 C C . MET A 1 85 ? 4.394 -0.925 3.287 1.00 93.25 85 MET A C 1
ATOM 695 O O . MET A 1 85 ? 3.332 -1.075 3.889 1.00 93.25 85 MET A O 1
ATOM 699 N N . MET A 1 86 ? 4.969 -1.936 2.622 1.00 92.00 86 MET A N 1
ATOM 700 C CA . MET A 1 86 ? 4.397 -3.290 2.567 1.00 92.00 86 MET A CA 1
ATOM 701 C C . MET A 1 86 ? 4.279 -3.935 3.953 1.00 92.00 86 MET A C 1
ATOM 703 O O . MET A 1 86 ? 3.267 -4.570 4.253 1.00 92.00 86 MET A O 1
ATOM 707 N N . LEU A 1 87 ? 5.289 -3.769 4.812 1.00 91.56 87 LEU A N 1
ATOM 708 C CA . LEU A 1 87 ? 5.249 -4.279 6.183 1.00 91.56 87 LEU A CA 1
ATOM 709 C C . LEU A 1 87 ? 4.172 -3.581 7.021 1.00 91.56 87 LEU A C 1
ATOM 711 O O . LEU A 1 87 ? 3.410 -4.268 7.703 1.00 91.56 87 LEU A O 1
ATOM 715 N N . ALA A 1 88 ? 4.086 -2.252 6.947 1.00 94.50 88 ALA A N 1
ATOM 716 C CA . ALA A 1 88 ? 3.084 -1.473 7.670 1.00 94.50 88 ALA A CA 1
ATOM 717 C C . ALA A 1 88 ? 1.665 -1.855 7.225 1.00 94.50 88 ALA A C 1
ATOM 719 O O . ALA A 1 88 ? 0.800 -2.147 8.047 1.00 94.50 88 ALA A O 1
ATOM 720 N N . GLN A 1 89 ? 1.450 -1.978 5.916 1.00 94.38 89 GLN A N 1
ATOM 721 C CA . GLN A 1 89 ? 0.201 -2.464 5.339 1.00 94.38 89 GLN A CA 1
ATOM 722 C C . GLN A 1 89 ? -0.172 -3.865 5.844 1.00 94.38 89 GLN A C 1
ATOM 724 O O . GLN A 1 89 ? -1.305 -4.092 6.267 1.00 94.38 89 GLN A O 1
ATOM 729 N N . ALA A 1 90 ? 0.782 -4.798 5.870 1.00 93.06 90 ALA A N 1
ATOM 730 C CA . ALA A 1 90 ? 0.549 -6.133 6.409 1.00 93.06 90 ALA A CA 1
ATOM 731 C C . ALA A 1 90 ? 0.155 -6.083 7.900 1.00 93.06 90 ALA A C 1
ATOM 733 O O . ALA A 1 90 ? -0.751 -6.797 8.328 1.00 93.06 90 ALA A O 1
ATOM 734 N N . GLN A 1 91 ? 0.791 -5.221 8.699 1.00 94.00 91 GLN A N 1
ATOM 735 C CA . GLN A 1 91 ? 0.428 -5.015 10.105 1.00 94.00 91 GLN A CA 1
ATOM 736 C C . GLN A 1 91 ? -0.987 -4.442 10.258 1.00 94.00 91 GLN A C 1
ATOM 738 O O . GLN A 1 91 ? -1.731 -4.918 11.114 1.00 94.00 91 GLN A O 1
ATOM 743 N N . ILE A 1 92 ? -1.385 -3.494 9.407 1.00 96.00 92 ILE A N 1
ATOM 744 C CA . ILE A 1 92 ? -2.736 -2.915 9.400 1.00 96.00 92 ILE A CA 1
ATOM 745 C C . ILE A 1 92 ? -3.786 -3.967 9.031 1.00 96.00 92 ILE A C 1
ATOM 747 O O . ILE A 1 92 ? -4.812 -4.057 9.699 1.00 96.00 92 ILE A O 1
ATOM 751 N N . PHE A 1 93 ? -3.529 -4.821 8.036 1.00 93.88 93 PHE A N 1
ATOM 752 C CA . PHE A 1 93 ? -4.439 -5.925 7.709 1.00 93.88 93 PHE A CA 1
ATOM 753 C C . PHE A 1 93 ? -4.613 -6.892 8.883 1.00 93.88 93 PHE A C 1
ATOM 755 O O . PHE A 1 93 ? -5.729 -7.314 9.185 1.00 93.88 93 PHE A O 1
ATOM 762 N N . ALA A 1 94 ? -3.519 -7.248 9.562 1.00 93.12 94 ALA A N 1
ATOM 763 C CA . ALA A 1 94 ? -3.582 -8.103 10.745 1.00 93.12 94 ALA A CA 1
ATOM 764 C C . ALA A 1 94 ? -4.339 -7.438 11.903 1.00 93.12 94 ALA A C 1
ATOM 766 O O . ALA A 1 94 ? -5.115 -8.110 12.580 1.00 93.12 94 ALA A O 1
ATOM 767 N N . LEU A 1 95 ? -4.125 -6.139 12.118 1.00 95.19 95 LEU A N 1
ATOM 768 C CA . LEU A 1 95 ? -4.823 -5.335 13.119 1.00 95.19 95 LEU A CA 1
ATOM 769 C C . LEU A 1 95 ? -6.333 -5.300 12.845 1.00 95.19 95 LEU A C 1
ATOM 771 O O . LEU A 1 95 ? -7.115 -5.681 13.711 1.00 95.19 95 LEU A O 1
ATOM 775 N N . CYS A 1 96 ? -6.722 -4.907 11.629 1.00 95.06 96 CYS A N 1
ATOM 776 C CA . CYS A 1 96 ? -8.112 -4.794 11.194 1.00 95.06 96 CYS A CA 1
ATOM 777 C C . CYS A 1 96 ? -8.865 -6.116 11.393 1.00 95.06 96 CYS A C 1
ATOM 779 O O . CYS A 1 96 ? -9.873 -6.153 12.085 1.00 95.06 96 CYS A O 1
ATOM 781 N N . HIS A 1 97 ? -8.323 -7.240 10.915 1.00 92.31 97 HIS A N 1
ATOM 782 C CA . HIS A 1 97 ? -8.990 -8.538 11.072 1.00 92.31 97 HIS A CA 1
ATOM 783 C C . HIS A 1 97 ? -9.025 -9.072 12.509 1.00 92.31 97 HIS A C 1
ATOM 785 O O . HIS A 1 97 ? -9.812 -9.974 12.795 1.00 92.31 97 HIS A O 1
ATOM 791 N N . ARG A 1 98 ? -8.130 -8.609 13.389 1.00 94.31 98 ARG A N 1
ATOM 792 C CA . ARG A 1 98 ? -8.093 -9.045 14.789 1.00 94.31 98 ARG A CA 1
ATOM 793 C C . ARG A 1 98 ? -9.074 -8.255 15.647 1.00 94.31 98 ARG A C 1
ATOM 795 O O . ARG A 1 98 ? -9.715 -8.846 16.504 1.00 94.31 98 ARG A O 1
ATOM 802 N N . GLU A 1 99 ? -9.150 -6.946 15.436 1.00 95.50 99 GLU A N 1
ATOM 803 C CA . GLU A 1 99 ? -9.871 -6.024 16.323 1.00 95.50 99 GLU A CA 1
ATOM 804 C C . GLU A 1 99 ? -11.204 -5.551 15.727 1.00 95.50 99 GLU A C 1
ATOM 806 O O . GLU A 1 99 ? -12.125 -5.243 16.472 1.00 95.50 99 GLU A O 1
ATOM 811 N N . PHE A 1 100 ? -11.342 -5.571 14.399 1.00 94.62 100 PHE A N 1
ATOM 812 C CA . PHE A 1 100 ? -12.499 -5.048 13.668 1.00 94.62 100 PHE A CA 1
ATOM 813 C C . PHE A 1 100 ? -12.989 -6.044 12.596 1.00 94.62 100 PHE A C 1
ATOM 815 O O . PHE A 1 100 ? -12.938 -5.757 11.398 1.00 94.62 100 PHE A O 1
ATOM 822 N N . PRO A 1 101 ? -13.473 -7.239 12.986 1.00 90.06 101 PRO A N 1
ATOM 823 C CA . PRO A 1 101 ? -13.761 -8.337 12.056 1.00 90.06 101 PRO A CA 1
ATOM 824 C C . PRO A 1 101 ? -14.871 -8.050 11.026 1.00 90.06 101 PRO A C 1
ATOM 826 O O . PRO A 1 101 ? -14.985 -8.789 10.049 1.00 90.06 101 PRO A O 1
ATOM 829 N N . GLY A 1 102 ? -15.688 -7.012 11.235 1.00 90.56 102 GLY A N 1
ATOM 830 C CA . GLY A 1 102 ? -16.735 -6.585 10.300 1.00 90.56 102 GLY A CA 1
ATOM 831 C C . GLY A 1 102 ? -16.240 -5.707 9.146 1.00 90.56 102 GLY A C 1
ATOM 832 O O . GLY A 1 102 ? -16.958 -5.543 8.161 1.00 90.56 102 GLY A O 1
ATOM 833 N N . LEU A 1 103 ? -15.025 -5.160 9.242 1.00 93.75 103 LEU A N 1
ATOM 834 C CA . LEU A 1 103 ? -14.461 -4.290 8.214 1.00 93.75 103 LEU A CA 1
ATOM 835 C C . LEU A 1 103 ? -13.839 -5.103 7.080 1.00 93.75 103 LEU A C 1
ATOM 837 O O . LEU A 1 103 ? -13.269 -6.177 7.285 1.00 93.75 103 LEU A O 1
ATOM 841 N N . GLN A 1 104 ? -13.902 -4.555 5.870 1.00 93.88 104 GLN A N 1
ATOM 842 C CA . GLN A 1 104 ? -13.155 -5.069 4.730 1.00 93.88 104 GLN A CA 1
ATOM 843 C C . GLN A 1 104 ? -12.035 -4.103 4.369 1.00 93.88 104 GLN A C 1
ATOM 845 O O . GLN A 1 104 ? -12.241 -2.891 4.309 1.00 93.88 104 GLN A O 1
ATOM 850 N N . ILE A 1 105 ? -10.851 -4.653 4.111 1.00 94.38 105 ILE A N 1
ATOM 851 C CA . ILE A 1 105 ? -9.648 -3.866 3.869 1.00 94.38 105 ILE A CA 1
ATOM 852 C C . ILE A 1 105 ? -8.805 -4.449 2.733 1.00 94.38 105 ILE A C 1
ATOM 854 O O . ILE A 1 105 ? -8.701 -5.670 2.591 1.00 94.38 105 ILE A O 1
ATOM 858 N N . GLY A 1 106 ? -8.169 -3.585 1.940 1.00 92.06 10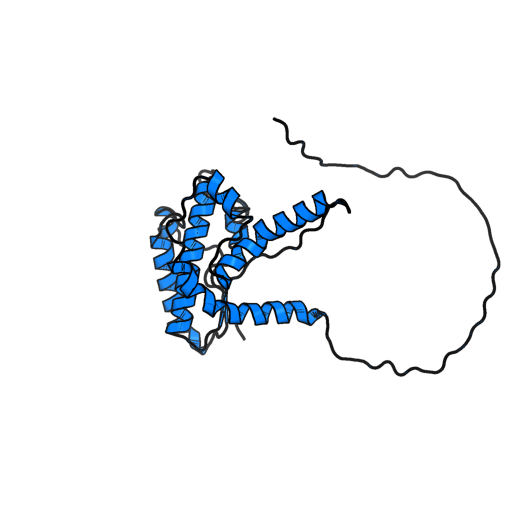6 GLY A N 1
ATOM 859 C CA . GLY A 1 106 ? -7.212 -4.007 0.917 1.00 92.06 106 GLY A CA 1
ATOM 860 C C . GLY A 1 106 ? -6.299 -2.897 0.386 1.00 92.06 106 GLY A C 1
ATOM 861 O O . GLY A 1 106 ? -6.419 -1.746 0.797 1.00 92.06 106 GLY A O 1
ATOM 862 N N . PRO A 1 107 ? -5.363 -3.239 -0.518 1.00 91.19 107 PRO A N 1
ATOM 863 C CA . PRO A 1 107 ? -4.489 -2.270 -1.177 1.00 91.19 107 PRO A CA 1
ATOM 864 C C . PRO A 1 107 ? -5.197 -1.536 -2.326 1.00 91.19 107 PRO A C 1
ATOM 866 O O . PRO A 1 107 ? -5.974 -2.137 -3.069 1.00 91.19 107 PRO A O 1
ATOM 869 N N . ALA A 1 108 ? -4.842 -0.280 -2.580 1.00 91.19 108 ALA A N 1
ATOM 870 C CA . ALA A 1 108 ? -5.210 0.412 -3.813 1.00 91.19 108 ALA A CA 1
ATOM 871 C C . ALA A 1 108 ? -3.976 0.492 -4.722 1.00 91.19 108 ALA A C 1
ATOM 873 O O . ALA A 1 108 ? -3.082 1.294 -4.492 1.00 91.19 108 ALA A O 1
ATOM 874 N N . ILE A 1 109 ? -3.883 -0.378 -5.729 1.00 90.12 109 ILE A N 1
ATOM 875 C CA . ILE A 1 109 ? -2.744 -0.414 -6.661 1.00 90.12 109 ILE A CA 1
ATOM 876 C C . ILE A 1 109 ? -3.184 0.151 -8.008 1.00 90.12 109 ILE A C 1
ATOM 878 O O . ILE A 1 109 ? -4.252 -0.207 -8.505 1.00 90.12 109 ILE A O 1
ATOM 882 N N . ASN A 1 110 ? -2.341 0.975 -8.634 1.00 88.44 110 ASN A N 1
ATOM 883 C CA . ASN A 1 110 ? -2.574 1.411 -10.004 1.00 88.44 110 ASN A CA 1
ATOM 884 C C . ASN A 1 110 ? -2.260 0.254 -10.956 1.00 88.44 110 ASN A C 1
ATOM 886 O O . ASN A 1 110 ? -1.095 -0.032 -11.246 1.00 88.44 110 ASN A O 1
ATOM 890 N N . THR A 1 111 ? -3.288 -0.420 -11.455 1.00 87.62 111 THR A N 1
ATOM 891 C CA . THR A 1 111 ? -3.127 -1.478 -12.453 1.00 87.62 111 THR A CA 1
ATOM 892 C C . THR A 1 111 ? -3.337 -0.919 -13.851 1.00 87.62 111 THR A C 1
ATOM 894 O O . THR A 1 111 ? -4.373 -0.321 -14.128 1.00 87.62 111 THR A O 1
ATOM 897 N N . THR A 1 112 ? -2.382 -1.166 -14.740 1.00 87.00 112 THR A N 1
ATOM 898 C CA . THR A 1 112 ? -2.519 -0.911 -16.176 1.00 87.00 112 THR A CA 1
ATOM 899 C C . THR A 1 112 ? -2.254 -2.198 -16.939 1.00 87.00 112 THR A C 1
ATOM 901 O O . THR A 1 112 ? -1.519 -3.054 -16.440 1.00 87.00 112 THR A O 1
ATOM 904 N N . SER A 1 113 ? -2.856 -2.322 -18.118 1.00 89.25 113 SER A N 1
ATOM 905 C CA . SER A 1 113 ? -2.588 -3.418 -19.046 1.00 89.25 113 SER A CA 1
ATOM 906 C C . SER A 1 113 ? -1.442 -3.044 -19.974 1.00 89.25 113 SER A C 1
ATOM 908 O O . SER A 1 113 ? -1.395 -1.926 -20.491 1.00 89.25 113 SER A O 1
ATOM 910 N N . MET A 1 114 ? -0.539 -3.991 -20.210 1.00 90.56 114 MET A N 1
ATOM 911 C CA . MET A 1 114 ? 0.579 -3.818 -21.136 1.00 90.56 114 MET A CA 1
ATOM 912 C C . MET A 1 114 ? 0.276 -4.560 -22.426 1.00 90.56 114 MET A C 1
ATOM 914 O O . MET A 1 114 ? -0.078 -5.738 -22.408 1.00 90.56 114 MET A O 1
ATOM 918 N N . TYR A 1 115 ? 0.450 -3.869 -23.546 1.00 93.00 115 TYR A N 1
ATOM 919 C CA . TYR A 1 115 ? 0.283 -4.441 -24.873 1.00 93.00 115 TYR A CA 1
ATOM 920 C C . TYR A 1 115 ? 1.653 -4.639 -25.510 1.00 93.00 115 TYR A C 1
ATOM 922 O O . TYR A 1 115 ? 2.525 -3.778 -25.396 1.00 93.00 115 TYR A O 1
ATOM 930 N N . ALA A 1 116 ? 1.835 -5.787 -26.158 1.00 95.19 116 ALA A N 1
ATOM 931 C CA . ALA A 1 116 ? 3.001 -6.029 -26.990 1.00 95.19 116 ALA A CA 1
ATOM 932 C C . ALA A 1 116 ? 2.972 -5.085 -28.199 1.00 95.19 116 ALA A C 1
ATOM 934 O O . ALA A 1 116 ? 1.902 -4.821 -28.751 1.00 95.19 116 ALA A O 1
ATOM 935 N N . GLU A 1 117 ? 4.139 -4.594 -28.610 1.00 92.62 117 GLU A N 1
ATOM 936 C CA . GLU A 1 117 ? 4.259 -3.756 -29.807 1.00 92.62 117 GLU A CA 1
ATOM 937 C C . GLU A 1 117 ? 3.954 -4.559 -31.080 1.00 92.62 117 GLU A C 1
ATOM 939 O O . GLU A 1 117 ? 3.284 -4.069 -31.988 1.00 92.62 117 GLU A O 1
ATOM 944 N N . SER A 1 118 ? 4.394 -5.820 -31.127 1.00 95.50 118 SER A N 1
ATOM 945 C CA . SER A 1 118 ? 4.159 -6.729 -32.246 1.00 95.50 118 SER A CA 1
ATOM 946 C C . SER A 1 118 ? 3.717 -8.125 -31.788 1.00 95.50 118 SER A C 1
ATOM 948 O O . SER A 1 118 ? 3.606 -8.415 -30.597 1.00 95.50 118 SER A O 1
ATOM 950 N N . CYS A 1 119 ? 3.454 -9.019 -32.747 1.00 96.12 119 CYS A N 1
ATOM 951 C CA . CYS A 1 119 ? 3.131 -10.426 -32.486 1.00 96.12 119 CYS A CA 1
ATOM 952 C C . CYS A 1 119 ? 4.362 -11.308 -32.212 1.00 96.12 119 CYS A C 1
ATOM 954 O O . CYS A 1 119 ? 4.224 -12.526 -32.080 1.00 96.12 119 CYS A O 1
ATOM 956 N N . ARG A 1 120 ? 5.562 -10.723 -32.141 1.00 96.50 120 ARG A N 1
ATOM 957 C CA . ARG A 1 120 ? 6.773 -11.459 -31.787 1.00 96.50 120 ARG A CA 1
ATOM 958 C C . ARG A 1 120 ? 6.683 -11.973 -30.347 1.00 96.50 120 ARG A C 1
ATOM 960 O O . ARG A 1 120 ? 6.216 -11.249 -29.465 1.00 96.50 120 ARG A O 1
ATOM 967 N N . PRO A 1 121 ? 7.158 -13.199 -30.071 1.00 97.19 121 PRO A N 1
ATOM 968 C CA . PRO A 1 121 ? 7.084 -13.762 -28.728 1.00 97.19 121 PRO A CA 1
ATOM 969 C C . PRO A 1 121 ? 7.910 -12.953 -27.717 1.00 97.19 121 PRO A C 1
ATOM 971 O O . PRO A 1 121 ? 7.516 -12.859 -26.556 1.00 97.19 121 PRO A O 1
ATOM 974 N N . GLU A 1 122 ? 9.002 -12.315 -28.150 1.00 95.44 122 GLU A N 1
ATOM 975 C CA . GLU A 1 122 ? 9.812 -11.445 -27.288 1.00 95.44 122 GLU A CA 1
ATOM 976 C C . GLU A 1 122 ? 9.007 -10.253 -26.749 1.00 95.44 122 GLU A C 1
ATOM 978 O O . GLU A 1 122 ? 9.048 -9.977 -25.549 1.00 95.44 122 GLU A O 1
ATOM 983 N N . ASP A 1 123 ? 8.224 -9.597 -27.607 1.00 93.88 123 ASP A N 1
ATOM 984 C CA . ASP A 1 123 ? 7.425 -8.423 -27.237 1.00 93.88 123 ASP A CA 1
ATOM 985 C C . ASP A 1 123 ? 6.271 -8.812 -26.306 1.00 93.88 123 ASP A C 1
ATOM 987 O O . ASP A 1 123 ? 5.954 -8.092 -25.357 1.00 93.88 123 ASP A O 1
ATOM 991 N N . ALA A 1 124 ? 5.677 -9.990 -26.526 1.00 95.12 124 ALA A N 1
ATOM 992 C CA . ALA A 1 124 ? 4.663 -10.549 -25.637 1.00 95.12 124 ALA A CA 1
ATOM 993 C C . ALA A 1 124 ? 5.226 -10.839 -24.235 1.00 95.12 124 ALA A C 1
ATOM 995 O O . ALA A 1 124 ? 4.600 -10.496 -23.227 1.00 95.12 124 ALA A O 1
ATOM 996 N N . ILE A 1 125 ? 6.427 -11.423 -24.157 1.00 94.56 125 ILE A N 1
ATOM 997 C CA . ILE A 1 125 ? 7.118 -11.676 -22.887 1.00 94.56 125 ILE A CA 1
ATOM 998 C C . ILE A 1 125 ? 7.490 -10.354 -22.206 1.00 94.56 125 ILE A C 1
ATOM 1000 O O . ILE A 1 125 ? 7.288 -10.214 -20.999 1.00 94.56 125 ILE A O 1
ATOM 1004 N N . ALA A 1 126 ? 7.995 -9.369 -22.952 1.00 90.62 126 ALA A N 1
ATOM 1005 C CA . ALA A 1 126 ? 8.353 -8.058 -22.416 1.00 90.62 126 ALA A CA 1
ATOM 1006 C C . ALA A 1 126 ? 7.136 -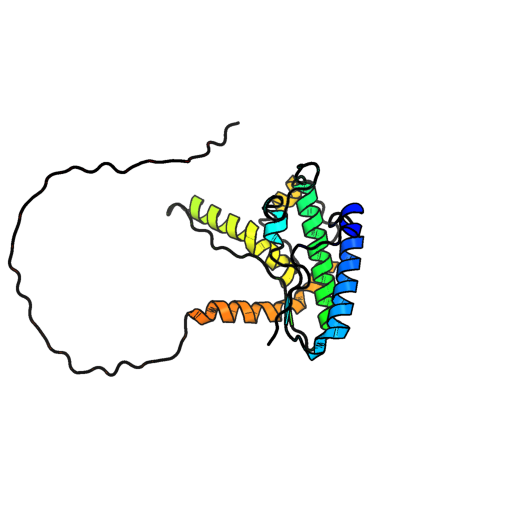7.329 -21.822 1.00 90.62 126 ALA A C 1
ATOM 1008 O O . ALA A 1 126 ? 7.204 -6.854 -20.684 1.00 90.62 126 ALA A O 1
ATOM 1009 N N . ALA A 1 127 ? 6.007 -7.311 -22.538 1.00 92.62 127 ALA A N 1
ATOM 1010 C CA . ALA A 1 127 ? 4.755 -6.733 -22.054 1.00 92.62 127 ALA A CA 1
ATOM 1011 C C . ALA A 1 127 ? 4.270 -7.425 -20.767 1.00 92.62 127 ALA A C 1
ATOM 1013 O O . ALA A 1 127 ? 3.975 -6.751 -19.777 1.00 92.62 127 ALA A O 1
ATOM 1014 N N . HIS A 1 128 ? 4.267 -8.763 -20.739 1.00 92.69 128 HIS A N 1
ATOM 1015 C CA . HIS A 1 128 ? 3.863 -9.532 -19.559 1.00 92.69 128 HIS A CA 1
ATOM 1016 C C . HIS A 1 128 ? 4.790 -9.310 -18.353 1.00 92.69 128 HIS A C 1
ATOM 1018 O O . HIS A 1 128 ? 4.326 -9.135 -17.221 1.00 92.69 128 HIS A O 1
ATOM 1024 N N . ASN A 1 129 ? 6.105 -9.283 -18.581 1.00 92.06 129 ASN A N 1
ATOM 1025 C CA . ASN A 1 129 ? 7.086 -9.018 -17.533 1.00 92.06 129 ASN A CA 1
ATOM 1026 C C . ASN A 1 129 ? 6.894 -7.617 -16.951 1.00 92.06 129 ASN A C 1
ATOM 1028 O O . ASN A 1 129 ? 6.922 -7.454 -15.730 1.00 92.06 129 ASN A O 1
ATOM 1032 N N . TRP A 1 130 ? 6.657 -6.614 -17.799 1.00 89.62 130 TRP A N 1
ATOM 1033 C CA . TRP A 1 130 ? 6.438 -5.247 -17.342 1.00 89.62 130 TRP A CA 1
ATOM 1034 C C . TRP A 1 130 ? 5.137 -5.096 -16.550 1.00 89.62 130 TRP A C 1
ATOM 1036 O O . TRP A 1 130 ? 5.144 -4.486 -15.480 1.00 89.62 130 TRP A O 1
ATOM 1046 N N . GLU A 1 131 ? 4.045 -5.716 -17.002 1.00 91.94 131 GLU A N 1
ATOM 1047 C CA . GLU A 1 131 ? 2.792 -5.777 -16.239 1.00 91.94 131 GLU A CA 1
ATOM 1048 C C . GLU A 1 131 ? 3.001 -6.444 -14.877 1.00 91.94 131 GLU A C 1
ATOM 1050 O O . GLU A 1 131 ? 2.554 -5.944 -13.841 1.00 91.94 131 GLU A O 1
ATOM 1055 N N . THR A 1 132 ? 3.761 -7.538 -14.852 1.00 91.06 132 THR A N 1
ATOM 1056 C CA . THR A 1 132 ? 4.063 -8.257 -13.616 1.00 91.06 132 THR A CA 1
ATOM 1057 C C . THR A 1 132 ? 4.891 -7.432 -12.649 1.00 91.06 132 THR A C 1
ATOM 1059 O O . THR A 1 132 ? 4.575 -7.387 -11.459 1.00 91.06 132 THR A O 1
ATOM 1062 N N . LEU A 1 133 ? 5.921 -6.741 -13.124 1.00 87.75 133 LEU A N 1
ATOM 1063 C CA . LEU A 1 133 ? 6.761 -5.890 -12.284 1.00 87.75 133 LEU A CA 1
ATOM 1064 C C . LEU A 1 133 ? 6.000 -4.665 -11.766 1.00 87.75 133 LEU A C 1
ATOM 1066 O O . LEU A 1 133 ? 6.089 -4.353 -10.578 1.00 87.75 133 LEU A O 1
ATOM 1070 N N . ARG A 1 134 ? 5.228 -3.997 -12.631 1.00 86.00 134 ARG A N 1
ATOM 1071 C CA . ARG A 1 134 ? 4.518 -2.757 -12.291 1.00 86.00 134 ARG A CA 1
ATOM 1072 C C . ARG A 1 134 ? 3.277 -2.988 -11.433 1.00 86.00 134 ARG A C 1
ATOM 1074 O O . ARG A 1 134 ? 2.989 -2.169 -10.561 1.00 86.00 134 ARG A O 1
ATOM 1081 N N . CYS A 1 135 ? 2.530 -4.056 -11.697 1.00 88.75 135 CYS A N 1
ATOM 1082 C CA . CYS A 1 135 ? 1.205 -4.282 -11.122 1.00 88.75 135 CYS A CA 1
ATOM 1083 C C . CYS A 1 135 ? 1.221 -5.498 -10.189 1.00 88.75 135 CYS A C 1
ATOM 1085 O O . CYS A 1 135 ? 1.110 -5.360 -8.966 1.00 88.75 135 CYS A O 1
ATOM 1087 N N . TRP A 1 136 ? 1.402 -6.696 -10.755 1.00 89.25 136 TRP A N 1
ATOM 1088 C CA . TRP A 1 136 ? 1.178 -7.954 -10.035 1.00 89.25 136 TRP A CA 1
ATOM 1089 C C . TRP A 1 136 ? 2.131 -8.150 -8.851 1.00 89.25 136 TRP A C 1
ATOM 1091 O O . TRP A 1 136 ? 1.723 -8.657 -7.812 1.00 89.25 136 TRP A O 1
ATOM 1101 N N . SER A 1 137 ? 3.370 -7.665 -8.944 1.00 88.06 137 SER A N 1
ATOM 1102 C CA . SER A 1 137 ? 4.380 -7.815 -7.889 1.00 88.06 137 SER A CA 1
ATOM 1103 C C . SER A 1 137 ? 4.001 -7.133 -6.574 1.00 88.06 137 SER A C 1
ATOM 1105 O O . SER A 1 137 ? 4.353 -7.632 -5.505 1.00 88.06 137 SER A O 1
ATOM 1107 N N . PHE A 1 138 ? 3.275 -6.015 -6.635 1.00 88.19 138 PHE A N 1
ATOM 1108 C CA . PHE A 1 138 ? 2.793 -5.308 -5.447 1.00 88.19 138 PHE A CA 1
ATOM 1109 C C . PHE A 1 138 ? 1.584 -6.027 -4.840 1.00 88.19 138 PHE A C 1
ATOM 1111 O O . PHE A 1 138 ? 1.490 -6.176 -3.620 1.00 88.19 138 PHE A O 1
ATOM 1118 N N . LEU A 1 139 ? 0.698 -6.546 -5.695 1.00 88.75 139 LEU A N 1
ATOM 1119 C CA . LEU A 1 139 ? -0.482 -7.289 -5.266 1.00 88.75 139 LEU A CA 1
ATOM 1120 C C . LEU A 1 139 ? -0.127 -8.658 -4.664 1.00 88.75 139 LEU A C 1
ATOM 1122 O O . LEU A 1 139 ? -0.701 -9.047 -3.649 1.00 88.75 139 LEU A O 1
ATOM 1126 N N . ASP A 1 140 ? 0.865 -9.356 -5.221 1.00 89.38 140 ASP A N 1
ATOM 1127 C CA . ASP A 1 140 ? 1.365 -10.638 -4.713 1.00 89.38 140 ASP A CA 1
ATOM 1128 C C . ASP A 1 140 ? 1.834 -10.536 -3.257 1.00 89.38 140 ASP A C 1
ATOM 1130 O O . ASP A 1 140 ? 1.627 -11.452 -2.456 1.00 89.38 140 ASP A O 1
ATOM 1134 N N . VAL A 1 141 ? 2.426 -9.403 -2.875 1.00 86.56 141 VAL A N 1
ATOM 1135 C CA . VAL A 1 141 ? 2.837 -9.170 -1.488 1.00 86.56 141 VAL A CA 1
ATOM 1136 C C . VAL A 1 141 ? 1.615 -8.995 -0.590 1.00 86.56 141 VAL A C 1
ATOM 1138 O O . VAL A 1 141 ? 1.544 -9.631 0.462 1.00 86.56 141 VAL A O 1
ATOM 1141 N N . ALA A 1 142 ? 0.635 -8.198 -1.010 1.00 86.94 142 ALA A N 1
ATOM 1142 C CA . ALA A 1 142 ? -0.570 -7.931 -0.229 1.00 86.94 142 ALA A CA 1
ATOM 1143 C C . ALA A 1 142 ? -1.502 -9.151 -0.097 1.00 86.94 142 ALA A C 1
ATOM 1145 O O . ALA A 1 142 ? -2.136 -9.325 0.940 1.00 86.94 142 ALA A O 1
ATOM 1146 N N . VAL A 1 143 ? -1.574 -10.008 -1.120 1.00 86.88 143 VAL A N 1
ATOM 1147 C CA . VAL A 1 143 ? -2.493 -11.160 -1.172 1.00 86.88 143 VAL A CA 1
ATOM 1148 C C . VAL A 1 143 ? -1.809 -12.454 -0.733 1.00 86.88 143 VAL A C 1
ATOM 1150 O O . VAL A 1 143 ? -2.369 -13.233 0.038 1.00 86.88 143 VAL A O 1
ATOM 1153 N N . HIS A 1 144 ? -0.587 -12.702 -1.208 1.00 85.88 144 HIS A N 1
ATOM 1154 C CA . HIS A 1 144 ? 0.131 -13.961 -0.988 1.00 85.88 144 HIS A CA 1
ATOM 1155 C C . HIS A 1 144 ? 1.287 -13.844 0.013 1.00 85.88 144 HIS A C 1
ATOM 1157 O O . HIS A 1 144 ? 1.876 -14.862 0.389 1.00 85.88 144 HIS A O 1
ATOM 1163 N N . GLY A 1 145 ? 1.646 -12.631 0.446 1.00 85.38 145 GLY A N 1
ATOM 1164 C CA . GLY A 1 145 ? 2.744 -12.416 1.390 1.00 85.38 145 GLY A CA 1
ATOM 1165 C C . GLY A 1 145 ? 4.112 -12.825 0.838 1.00 85.38 145 GLY A C 1
ATOM 1166 O O . GLY A 1 145 ? 5.008 -13.188 1.605 1.00 85.38 145 GLY A O 1
ATOM 1167 N N . ARG A 1 146 ? 4.277 -12.823 -0.491 1.00 84.81 146 ARG A N 1
ATOM 1168 C CA . ARG A 1 146 ? 5.531 -13.157 -1.177 1.00 84.81 146 ARG A CA 1
ATOM 1169 C C . ARG A 1 146 ? 5.823 -12.136 -2.268 1.00 84.81 146 ARG A C 1
ATOM 1171 O O . ARG A 1 146 ? 4.914 -11.687 -2.949 1.00 84.81 146 ARG A O 1
ATOM 1178 N N . TYR A 1 147 ? 7.098 -11.817 -2.452 1.00 83.62 147 TYR A N 1
ATOM 1179 C CA . TYR A 1 147 ? 7.536 -11.085 -3.635 1.00 83.62 147 TYR A CA 1
ATOM 1180 C C . TYR A 1 147 ? 7.440 -11.982 -4.868 1.00 83.62 147 TYR A C 1
ATOM 1182 O O . TYR A 1 147 ? 7.745 -13.178 -4.787 1.00 83.62 147 TYR A O 1
ATOM 1190 N N . ASN A 1 148 ? 7.042 -11.394 -5.994 1.00 86.75 148 ASN A N 1
ATOM 1191 C CA . ASN A 1 148 ? 7.038 -12.075 -7.280 1.00 86.75 148 ASN A CA 1
ATOM 1192 C C . ASN A 1 148 ? 8.473 -12.450 -7.699 1.00 86.75 148 ASN A C 1
ATOM 1194 O O . ASN A 1 148 ? 9.431 -11.720 -7.423 1.00 86.75 148 ASN A O 1
ATOM 1198 N N . ALA A 1 149 ? 8.622 -13.597 -8.363 1.00 84.31 149 ALA A N 1
ATOM 1199 C CA . ALA A 1 149 ? 9.920 -14.101 -8.798 1.00 84.31 149 ALA A CA 1
ATOM 1200 C C . ALA A 1 149 ? 10.607 -13.176 -9.814 1.00 84.31 149 ALA A C 1
ATOM 1202 O O . ALA A 1 149 ? 11.829 -13.093 -9.793 1.00 84.31 149 ALA A O 1
ATOM 1203 N N . LEU A 1 150 ? 9.849 -12.446 -10.639 1.00 82.31 150 LEU A N 1
ATOM 1204 C CA . LEU A 1 150 ? 10.398 -11.486 -11.601 1.00 82.31 150 LEU A CA 1
ATOM 1205 C C . LEU A 1 150 ? 10.920 -10.211 -10.928 1.00 82.31 150 LEU A C 1
ATOM 1207 O O . LEU A 1 150 ? 11.913 -9.646 -11.373 1.00 82.31 150 LEU A O 1
ATOM 1211 N N . ALA A 1 151 ? 10.307 -9.778 -9.823 1.00 74.31 151 ALA A N 1
ATOM 1212 C CA . ALA A 1 151 ? 10.765 -8.607 -9.070 1.00 74.31 151 ALA A CA 1
ATOM 1213 C C . ALA A 1 151 ? 12.015 -8.897 -8.221 1.00 74.31 151 ALA A C 1
ATOM 1215 O O . ALA A 1 151 ? 12.797 -7.999 -7.910 1.00 74.31 151 ALA A O 1
ATOM 1216 N N . TRP A 1 152 ? 12.217 -10.160 -7.836 1.00 65.12 152 TRP A N 1
ATOM 1217 C CA . TRP A 1 152 ? 13.281 -10.563 -6.920 1.00 65.12 152 TRP A CA 1
ATOM 1218 C C . TRP A 1 152 ? 14.713 -10.288 -7.430 1.00 65.12 152 TRP A C 1
ATOM 1220 O O . TRP A 1 152 ? 15.508 -9.742 -6.658 1.00 65.12 152 TRP A O 1
ATOM 1230 N N . PRO A 1 153 ? 15.074 -10.602 -8.692 1.00 63.44 153 PRO A N 1
ATOM 1231 C CA . PRO A 1 153 ? 16.377 -10.269 -9.262 1.00 63.44 153 PRO A CA 1
ATOM 1232 C C . PRO A 1 153 ? 16.677 -8.772 -9.232 1.00 63.44 153 PRO A C 1
ATOM 1234 O O . PRO A 1 153 ? 17.773 -8.395 -8.827 1.00 63.44 153 PRO A O 1
ATOM 1237 N N . THR A 1 154 ? 15.696 -7.930 -9.569 1.00 59.59 154 THR A N 1
ATOM 1238 C CA . THR A 1 154 ? 15.820 -6.464 -9.562 1.00 59.59 154 THR A CA 1
ATOM 1239 C C . THR A 1 154 ? 16.100 -5.924 -8.159 1.00 59.59 154 THR A C 1
ATOM 1241 O O . THR A 1 154 ? 16.928 -5.033 -7.978 1.00 59.59 154 THR A O 1
ATOM 1244 N N . CYS A 1 155 ? 15.483 -6.513 -7.129 1.00 55.94 155 CYS A N 1
ATOM 1245 C CA . CYS A 1 155 ? 15.811 -6.193 -5.739 1.00 55.94 155 CYS A CA 1
ATOM 1246 C C . CYS A 1 155 ? 17.236 -6.647 -5.363 1.00 55.94 155 CYS A C 1
ATOM 1248 O O . CYS A 1 155 ? 17.923 -5.978 -4.590 1.00 55.94 155 CYS A O 1
ATOM 1250 N N . ARG A 1 156 ? 17.703 -7.780 -5.906 1.00 53.31 156 ARG A N 1
ATOM 1251 C CA . ARG A 1 156 ? 19.021 -8.359 -5.597 1.00 53.31 156 ARG A CA 1
ATOM 1252 C C . ARG A 1 156 ? 20.170 -7.588 -6.244 1.00 53.31 156 ARG A C 1
ATOM 1254 O O . ARG A 1 156 ? 21.179 -7.370 -5.580 1.00 53.31 156 ARG A O 1
ATOM 1261 N N . THR A 1 157 ? 20.018 -7.152 -7.495 1.00 48.41 157 THR A N 1
ATOM 1262 C CA . THR A 1 157 ? 20.994 -6.285 -8.179 1.00 48.41 157 THR A CA 1
ATOM 1263 C C . THR A 1 157 ? 21.090 -4.912 -7.511 1.00 48.41 157 THR A C 1
ATOM 1265 O O . THR A 1 157 ? 22.169 -4.336 -7.458 1.00 48.41 157 THR A O 1
ATOM 1268 N N . GLY A 1 158 ? 20.009 -4.442 -6.877 1.00 48.06 158 GLY A N 1
ATOM 1269 C CA . GLY A 1 158 ? 20.009 -3.276 -5.984 1.00 48.06 158 GLY A CA 1
ATOM 1270 C C . GLY A 1 158 ? 20.613 -3.505 -4.585 1.00 48.06 158 GLY A C 1
ATOM 1271 O O . GLY A 1 158 ? 20.578 -2.598 -3.752 1.00 48.06 158 GLY A O 1
ATOM 1272 N N . GLY A 1 159 ? 21.152 -4.695 -4.288 1.00 42.03 159 GLY A N 1
ATOM 1273 C CA . GLY A 1 159 ? 21.824 -5.005 -3.020 1.00 42.03 159 GLY A CA 1
ATOM 1274 C C . GLY A 1 159 ? 20.902 -5.360 -1.842 1.00 42.03 159 GLY A C 1
ATOM 1275 O O . GLY A 1 159 ? 21.318 -5.237 -0.689 1.00 42.03 159 GLY A O 1
ATOM 1276 N N . TRP A 1 160 ? 19.658 -5.787 -2.088 1.00 43.59 160 TRP A N 1
ATOM 1277 C CA . TRP A 1 160 ? 18.684 -6.130 -1.040 1.00 43.59 160 TRP A CA 1
ATOM 1278 C C . TRP A 1 160 ? 18.847 -7.577 -0.522 1.00 43.59 160 TRP A C 1
ATOM 1280 O O . TRP A 1 160 ? 18.857 -8.529 -1.307 1.00 43.59 160 TRP A O 1
ATOM 1290 N N . ARG A 1 161 ? 18.940 -7.775 0.808 1.00 40.56 161 ARG A N 1
ATOM 1291 C CA . ARG A 1 161 ? 18.979 -9.106 1.461 1.00 40.56 161 ARG A CA 1
ATOM 1292 C C . ARG A 1 161 ? 17.662 -9.442 2.165 1.00 40.56 161 ARG A C 1
ATOM 1294 O O . ARG A 1 161 ? 17.014 -8.610 2.786 1.00 40.56 161 ARG A O 1
ATOM 1301 N N . ARG A 1 162 ? 17.301 -10.724 2.097 1.00 44.66 162 ARG A N 1
ATOM 1302 C CA . ARG A 1 162 ? 16.024 -11.317 2.519 1.00 44.66 162 ARG A CA 1
ATOM 1303 C C . ARG A 1 162 ? 15.928 -11.479 4.049 1.00 44.66 162 ARG A C 1
ATOM 1305 O O . ARG A 1 162 ? 15.955 -12.603 4.532 1.00 44.66 162 ARG A O 1
ATOM 1312 N N . SER A 1 163 ? 15.841 -10.400 4.829 1.00 37.31 163 SER A N 1
ATOM 1313 C CA . SER A 1 163 ? 15.846 -10.506 6.305 1.00 37.31 163 SER A CA 1
ATOM 1314 C C . SER A 1 163 ? 14.459 -10.607 6.973 1.00 37.31 163 SER A C 1
ATOM 1316 O O . SER A 1 163 ? 14.377 -10.989 8.135 1.00 37.31 163 SER A O 1
ATOM 1318 N N . SER A 1 164 ? 13.347 -10.351 6.272 1.00 45.00 164 SER A N 1
ATOM 1319 C CA . SER A 1 164 ? 12.031 -10.104 6.916 1.00 45.00 164 SER A CA 1
ATOM 1320 C C . SER A 1 164 ? 10.841 -10.951 6.412 1.00 45.00 164 SER A C 1
ATOM 1322 O O . SER A 1 164 ? 9.703 -10.753 6.839 1.00 45.00 164 SER A O 1
ATOM 1324 N N . GLY A 1 165 ? 11.062 -11.949 5.549 1.00 39.72 165 GLY A N 1
ATOM 1325 C CA . GLY A 1 165 ? 9.987 -12.625 4.799 1.00 39.72 165 GLY A CA 1
ATOM 1326 C C . GLY A 1 165 ? 8.989 -13.505 5.580 1.00 39.72 165 GLY A C 1
ATOM 1327 O O . GLY A 1 165 ? 7.924 -13.802 5.043 1.00 39.72 165 GLY A O 1
ATOM 1328 N N . ARG A 1 166 ? 9.278 -13.942 6.819 1.00 39.19 166 ARG A N 1
ATOM 1329 C CA . ARG A 1 166 ? 8.352 -14.827 7.572 1.00 39.19 166 ARG A CA 1
ATOM 1330 C C . ARG A 1 166 ? 7.171 -14.080 8.199 1.00 39.19 166 ARG A C 1
ATOM 1332 O O . ARG A 1 166 ? 6.061 -14.599 8.170 1.00 39.19 166 ARG A O 1
ATOM 1339 N N . LYS A 1 167 ? 7.383 -12.862 8.714 1.00 40.03 167 LYS A N 1
ATOM 1340 C CA . LYS A 1 167 ? 6.333 -12.083 9.405 1.00 40.03 167 LYS A CA 1
ATOM 1341 C C . LYS A 1 167 ? 5.241 -11.577 8.450 1.00 40.03 167 LYS A C 1
ATOM 1343 O O . LYS A 1 167 ? 4.083 -11.518 8.834 1.00 40.03 167 LYS A O 1
ATOM 1348 N N . MET A 1 168 ? 5.587 -11.290 7.192 1.00 46.78 168 MET A N 1
ATOM 1349 C CA . MET A 1 168 ? 4.649 -10.754 6.192 1.00 46.78 168 MET A CA 1
ATOM 1350 C C . MET A 1 168 ? 3.630 -11.794 5.690 1.00 46.78 168 MET A C 1
ATOM 1352 O O . MET A 1 168 ? 2.495 -11.455 5.368 1.00 46.78 168 MET A O 1
ATOM 1356 N N . ARG A 1 169 ? 4.007 -13.080 5.667 1.00 42.59 169 ARG A N 1
ATOM 1357 C CA . ARG A 1 169 ? 3.175 -14.153 5.100 1.00 42.59 169 ARG A CA 1
ATOM 1358 C C . ARG A 1 169 ? 1.919 -14.453 5.926 1.00 42.59 169 ARG A C 1
ATOM 1360 O O . ARG A 1 169 ? 0.870 -14.715 5.343 1.00 42.59 169 ARG A O 1
ATOM 1367 N N . LEU A 1 170 ? 2.006 -14.394 7.259 1.00 38.53 170 LEU A N 1
ATOM 1368 C CA . LEU A 1 170 ? 0.843 -14.634 8.123 1.00 38.53 170 LEU A CA 1
ATOM 1369 C C . LEU A 1 170 ? -0.206 -13.524 7.983 1.00 38.53 170 LEU A C 1
ATOM 1371 O O . LEU A 1 170 ? -1.392 -13.824 7.851 1.00 38.53 170 LEU A O 1
ATOM 1375 N N . SER A 1 171 ? 0.222 -12.261 7.958 1.00 43.47 171 SER A N 1
ATOM 1376 C CA . SER A 1 171 ? -0.693 -11.118 8.002 1.00 43.47 171 SER A CA 1
ATOM 1377 C C . SER A 1 171 ? -1.476 -10.885 6.703 1.00 43.47 171 SER A C 1
ATOM 1379 O O . SER A 1 171 ? -2.640 -10.494 6.754 1.00 43.47 171 SER A O 1
ATOM 1381 N N . CYS A 1 172 ? -0.878 -11.174 5.541 1.00 44.94 172 CYS A N 1
ATOM 1382 C CA . CYS A 1 172 ? -1.491 -10.934 4.226 1.00 44.94 172 CYS A CA 1
ATOM 1383 C C . CYS A 1 172 ? -2.536 -11.990 3.814 1.00 44.94 172 CYS A C 1
ATOM 1385 O O . CYS A 1 172 ? -3.487 -11.681 3.102 1.00 44.94 172 CYS A O 1
ATOM 1387 N N . SER A 1 173 ? -2.420 -13.230 4.305 1.00 41.28 173 SER A N 1
ATOM 1388 C CA . SER A 1 173 ? -3.275 -14.356 3.882 1.00 41.28 173 SER A CA 1
ATOM 1389 C C . SER A 1 173 ? -4.785 -14.151 4.116 1.00 41.28 173 SER A C 1
ATOM 1391 O O . SER A 1 173 ? -5.603 -14.734 3.405 1.00 41.28 173 SER A O 1
ATOM 1393 N N . ARG A 1 174 ? -5.175 -13.290 5.071 1.00 43.12 174 ARG A N 1
ATOM 1394 C CA . ARG A 1 174 ? -6.584 -12.945 5.344 1.00 43.12 174 ARG A CA 1
ATOM 1395 C C . ARG A 1 174 ? -7.120 -11.779 4.496 1.00 43.12 174 ARG A C 1
ATOM 1397 O O . ARG A 1 174 ? -8.320 -11.753 4.239 1.00 43.12 174 ARG A O 1
ATOM 1404 N N . ALA A 1 175 ? -6.262 -10.884 3.988 1.00 44.66 175 ALA A N 1
ATOM 1405 C CA . ALA A 1 175 ? -6.656 -9.742 3.141 1.00 44.66 175 ALA A CA 1
ATOM 1406 C C . ALA A 1 175 ? -7.172 -10.164 1.748 1.00 44.66 175 ALA A C 1
ATOM 1408 O O . ALA A 1 175 ? -7.928 -9.443 1.097 1.00 44.66 175 ALA A O 1
ATOM 1409 N N . ALA A 1 176 ? -6.841 -11.383 1.312 1.00 43.25 176 ALA A N 1
ATOM 1410 C CA . ALA A 1 176 ? -7.230 -11.942 0.018 1.00 43.25 176 ALA A CA 1
ATOM 1411 C C . ALA A 1 176 ? -8.758 -12.030 -0.227 1.00 43.25 176 ALA A C 1
ATOM 1413 O O . ALA A 1 176 ? -9.181 -12.155 -1.379 1.00 43.25 176 ALA A O 1
ATOM 1414 N N . ARG A 1 177 ? -9.609 -11.954 0.814 1.00 41.50 177 ARG A N 1
ATOM 1415 C CA . ARG A 1 177 ? -11.078 -11.994 0.646 1.00 41.50 177 ARG A CA 1
ATOM 1416 C C . ARG A 1 177 ? -11.644 -10.752 -0.044 1.00 41.50 177 ARG A C 1
ATOM 1418 O O . ARG A 1 177 ? -12.578 -10.898 -0.829 1.00 41.50 177 ARG A O 1
ATOM 1425 N N . PHE A 1 178 ? -11.078 -9.570 0.200 1.00 39.84 178 PHE A N 1
ATOM 1426 C CA . PHE A 1 178 ? -11.584 -8.313 -0.358 1.00 39.84 178 PHE A CA 1
ATOM 1427 C C . PHE A 1 178 ? -11.266 -8.173 -1.857 1.00 39.84 178 PHE A C 1
ATOM 1429 O O . PHE A 1 178 ? -12.151 -7.879 -2.660 1.00 39.84 178 PHE A O 1
ATOM 1436 N N . TYR A 1 179 ? -10.041 -8.514 -2.279 1.00 42.25 179 TYR A N 1
ATOM 1437 C CA . TYR A 1 179 ? -9.646 -8.426 -3.695 1.00 42.25 179 TYR A CA 1
ATOM 1438 C C . TYR A 1 179 ? -10.398 -9.388 -4.610 1.00 42.25 179 TYR A C 1
ATOM 1440 O O . TYR A 1 179 ? -10.658 -9.063 -5.770 1.00 42.25 179 TYR A O 1
ATOM 1448 N N . ARG A 1 180 ? -10.809 -10.553 -4.089 1.00 32.41 180 ARG A N 1
ATOM 1449 C CA . ARG A 1 180 ? -11.682 -11.468 -4.831 1.00 32.41 180 ARG A CA 1
ATOM 1450 C C . ARG A 1 180 ? -12.988 -10.773 -5.229 1.00 32.41 180 ARG A C 1
ATOM 1452 O O . ARG A 1 180 ? -13.473 -11.021 -6.322 1.00 32.41 180 ARG A O 1
ATOM 1459 N N . TYR A 1 181 ? -13.519 -9.877 -4.396 1.00 28.66 181 TYR A N 1
ATOM 1460 C CA . TYR A 1 181 ? -14.739 -9.124 -4.693 1.00 28.66 181 TYR A CA 1
ATOM 1461 C C . TYR A 1 181 ? -14.503 -8.004 -5.721 1.00 28.66 181 TYR A C 1
ATOM 1463 O O . TYR A 1 181 ? -15.298 -7.853 -6.643 1.00 28.66 181 TYR A O 1
ATOM 1471 N N . GLN A 1 182 ? -13.385 -7.274 -5.648 1.00 32.41 182 GLN A N 1
ATOM 1472 C CA . GLN A 1 182 ? -13.088 -6.186 -6.594 1.00 32.41 182 GLN A CA 1
ATOM 1473 C C . GLN A 1 182 ? -12.715 -6.682 -8.001 1.00 32.41 182 GLN A C 1
ATOM 1475 O O . GLN A 1 182 ? -13.160 -6.109 -8.996 1.00 32.41 182 GLN A O 1
ATOM 1480 N N . LEU A 1 183 ? -11.990 -7.802 -8.107 1.00 34.25 183 LEU A N 1
ATOM 1481 C CA . LEU A 1 183 ? -11.770 -8.485 -9.388 1.00 34.25 183 LEU A CA 1
ATOM 1482 C C . LEU A 1 183 ? -13.077 -9.029 -9.978 1.00 34.25 183 LEU A C 1
ATOM 1484 O O . LEU A 1 183 ? -13.246 -9.008 -11.193 1.00 34.25 183 LEU A O 1
ATOM 1488 N N . LEU A 1 184 ? -14.022 -9.476 -9.142 1.00 32.09 184 LEU A N 1
ATOM 1489 C CA . LEU A 1 184 ? -15.353 -9.881 -9.602 1.00 32.09 184 LEU A CA 1
ATOM 1490 C C . LEU A 1 184 ? -16.191 -8.686 -10.071 1.00 32.09 184 LEU A C 1
ATOM 1492 O O . LEU A 1 184 ? -16.924 -8.831 -11.042 1.00 32.09 184 LEU A O 1
ATOM 1496 N N . LEU A 1 185 ? -16.061 -7.510 -9.453 1.00 31.52 185 LEU A N 1
ATOM 1497 C CA . LEU A 1 185 ? -16.733 -6.287 -9.908 1.00 31.52 185 LEU A CA 1
ATOM 1498 C C . LEU A 1 185 ? -16.161 -5.790 -11.248 1.00 31.52 185 LEU A C 1
ATOM 1500 O O . LEU A 1 185 ? -16.933 -5.513 -12.164 1.00 31.52 185 LEU A O 1
ATOM 1504 N N . ASN A 1 186 ? -14.834 -5.802 -11.419 1.00 32.66 186 ASN A N 1
ATOM 1505 C CA . ASN A 1 186 ? -14.191 -5.458 -12.696 1.00 32.66 186 ASN A CA 1
ATOM 1506 C C . ASN A 1 186 ? -14.366 -6.552 -13.773 1.00 32.66 186 ASN A C 1
ATOM 1508 O O . ASN A 1 186 ? -14.438 -6.248 -14.962 1.00 32.66 186 ASN A O 1
ATOM 1512 N N . GLY A 1 187 ? -14.501 -7.822 -13.379 1.00 29.77 187 GLY A N 1
ATOM 1513 C CA . GLY A 1 187 ? -14.808 -8.949 -14.267 1.00 29.77 187 GLY A CA 1
ATOM 1514 C C . GLY A 1 187 ? -16.290 -9.064 -14.653 1.00 29.77 187 GLY A C 1
ATOM 1515 O O . GLY A 1 187 ? -16.616 -9.667 -15.678 1.00 29.77 187 GLY A O 1
ATOM 1516 N N . ASN A 1 188 ? -17.199 -8.453 -13.885 1.00 29.03 188 ASN A N 1
ATOM 1517 C CA . ASN A 1 188 ? -18.643 -8.478 -14.146 1.00 29.03 188 ASN A CA 1
ATOM 1518 C C . ASN A 1 188 ? -19.129 -7.419 -15.139 1.00 29.03 188 ASN A C 1
ATOM 1520 O O . ASN A 1 188 ? -20.291 -7.473 -15.548 1.00 29.03 188 ASN A O 1
ATOM 1524 N N . HIS A 1 189 ? -18.255 -6.550 -15.658 1.00 31.17 189 HIS A N 1
ATOM 1525 C CA . HIS A 1 189 ? -18.612 -5.684 -16.788 1.00 31.17 189 HIS A CA 1
ATOM 1526 C C . HIS A 1 189 ? -18.908 -6.447 -18.098 1.00 31.17 189 HIS A C 1
ATOM 1528 O O . HIS A 1 189 ? -19.289 -5.830 -19.090 1.00 31.17 189 HIS A O 1
ATOM 1534 N N . ARG A 1 190 ? -18.821 -7.788 -18.116 1.00 33.12 190 ARG A N 1
ATOM 1535 C CA . ARG A 1 190 ? -19.219 -8.622 -19.266 1.00 33.12 190 ARG A CA 1
ATOM 1536 C C . ARG A 1 190 ? -20.502 -9.439 -19.105 1.00 33.12 190 ARG A C 1
ATOM 1538 O O . ARG A 1 190 ? -20.817 -10.209 -20.009 1.00 33.12 190 ARG A O 1
ATOM 1545 N N . ARG A 1 191 ? -21.285 -9.287 -18.030 1.00 31.00 191 ARG A N 1
ATOM 1546 C CA . ARG A 1 191 ? -22.582 -9.988 -17.919 1.00 31.00 191 ARG A CA 1
ATOM 1547 C C . ARG A 1 191 ? -23.677 -9.108 -17.319 1.00 31.00 191 ARG A C 1
ATOM 1549 O O . ARG A 1 191 ? -24.135 -9.349 -16.210 1.00 31.00 191 ARG A O 1
ATOM 1556 N N . GLN A 1 192 ? -24.156 -8.132 -18.090 1.00 24.12 192 GLN A N 1
ATOM 1557 C CA . GLN A 1 192 ? -25.532 -7.659 -17.909 1.00 24.12 192 GLN A CA 1
ATOM 1558 C C . GLN A 1 192 ? -26.508 -8.708 -18.480 1.00 24.12 192 GLN A C 1
ATOM 1560 O O . GLN A 1 192 ? -26.361 -9.094 -19.644 1.00 24.12 192 GLN A O 1
ATOM 1565 N N . PRO A 1 193 ? -27.511 -9.179 -17.720 1.00 32.69 193 PRO A N 1
ATOM 1566 C CA . PRO A 1 193 ? -28.591 -9.988 -18.263 1.00 32.69 193 PRO A CA 1
ATOM 1567 C C . PRO A 1 193 ? -29.713 -9.085 -18.809 1.00 32.69 193 PRO A C 1
ATOM 1569 O O . PRO A 1 193 ? -30.377 -8.375 -18.062 1.00 32.69 193 PRO A O 1
ATOM 1572 N N . GLY A 1 194 ? -29.954 -9.143 -20.123 1.00 27.95 194 GLY A N 1
ATOM 1573 C CA . GLY A 1 194 ? -31.118 -8.541 -20.799 1.00 27.95 194 GLY A CA 1
ATOM 1574 C C . GLY A 1 194 ? -30.730 -7.979 -22.171 1.00 27.95 194 GLY A C 1
ATOM 1575 O O . GLY A 1 194 ? -29.777 -7.230 -22.282 1.00 27.95 194 GLY A O 1
ATOM 1576 N N . ARG A 1 195 ? -31.370 -8.293 -23.299 1.00 27.62 195 ARG A N 1
ATOM 1577 C CA . ARG A 1 195 ? -32.776 -8.617 -23.572 1.00 27.62 195 ARG A CA 1
ATOM 1578 C C . ARG A 1 195 ? -32.855 -9.715 -24.641 1.00 27.62 195 ARG A C 1
ATOM 1580 O O . ARG A 1 195 ? -32.169 -9.632 -25.660 1.00 27.62 195 ARG A O 1
ATOM 1587 N N . ARG A 1 196 ? -33.750 -10.698 -24.474 1.00 30.95 196 ARG A N 1
ATOM 1588 C CA . ARG A 1 196 ? -34.167 -11.586 -25.575 1.00 30.95 196 ARG A CA 1
ATOM 1589 C C . ARG A 1 196 ? -34.735 -10.721 -26.706 1.00 30.95 196 ARG A C 1
ATOM 1591 O O . ARG A 1 196 ? -35.841 -10.198 -26.587 1.00 30.95 196 ARG A O 1
ATOM 1598 N N . ARG A 1 197 ? -33.997 -10.573 -27.809 1.00 30.80 197 ARG A N 1
ATOM 1599 C CA . ARG A 1 197 ? -34.559 -10.051 -29.061 1.00 30.80 197 ARG A CA 1
ATOM 1600 C C . ARG A 1 197 ? -35.590 -11.064 -29.560 1.00 30.80 197 ARG A C 1
ATOM 1602 O O . ARG A 1 197 ? -35.223 -12.165 -29.965 1.00 30.80 197 ARG A O 1
ATOM 1609 N N . ARG A 1 198 ? -36.878 -10.710 -29.513 1.00 30.05 198 ARG A N 1
ATOM 1610 C CA . ARG A 1 198 ? -37.925 -11.431 -30.251 1.00 30.05 198 ARG A CA 1
ATOM 1611 C C . ARG A 1 198 ? -37.549 -11.389 -31.736 1.00 30.05 198 ARG A C 1
ATOM 1613 O O . ARG A 1 198 ? -37.416 -10.309 -32.305 1.00 30.05 198 ARG A O 1
ATOM 1620 N N . ARG A 1 199 ? -37.324 -12.557 -32.345 1.00 29.41 199 ARG A N 1
ATOM 1621 C CA . ARG A 1 199 ? -37.140 -12.693 -33.796 1.00 29.41 199 ARG A CA 1
ATOM 1622 C C . ARG A 1 199 ? -38.488 -12.423 -34.472 1.00 29.41 199 ARG A C 1
ATOM 1624 O O . ARG A 1 199 ? -39.400 -13.230 -34.339 1.00 29.41 199 ARG A O 1
ATOM 1631 N N . GLY A 1 200 ? -38.611 -11.288 -35.157 1.00 32.62 200 GLY A N 1
ATOM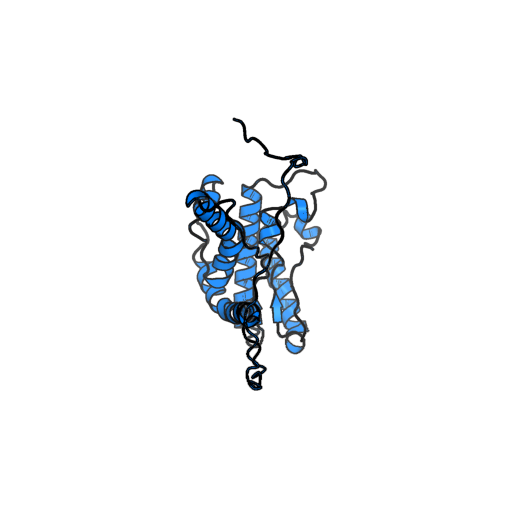 1632 C CA . GLY A 1 200 ? -39.632 -11.084 -36.190 1.00 32.62 200 GLY A CA 1
ATOM 1633 C C . GLY A 1 200 ? -39.224 -11.794 -37.491 1.00 32.62 200 GLY A C 1
ATOM 1634 O O . GLY A 1 200 ? -38.035 -12.081 -37.667 1.00 32.62 200 GLY A O 1
ATOM 1635 N N . PRO A 1 201 ? -40.172 -12.122 -38.384 1.00 29.47 201 PRO A N 1
ATOM 1636 C CA . PRO A 1 201 ? -39.922 -13.023 -39.501 1.00 29.47 201 PRO A CA 1
ATOM 1637 C C . PRO A 1 201 ? -39.000 -12.395 -40.554 1.00 29.47 201 PRO A C 1
ATOM 1639 O O . PRO A 1 201 ? -39.081 -11.208 -40.872 1.00 29.47 201 PRO A O 1
ATOM 1642 N N . ALA A 1 202 ? -38.111 -13.230 -41.091 1.00 33.06 202 ALA A N 1
ATOM 1643 C CA . ALA A 1 202 ? -37.105 -12.873 -42.078 1.00 33.06 202 ALA A CA 1
ATOM 1644 C C . ALA A 1 202 ? -37.747 -12.414 -43.397 1.00 33.06 202 ALA A C 1
ATOM 1646 O O . ALA A 1 202 ? -38.389 -13.200 -44.092 1.00 33.06 202 ALA A O 1
ATOM 1647 N N . ARG A 1 203 ? -37.517 -11.155 -43.788 1.00 30.97 203 ARG A N 1
ATOM 1648 C CA . ARG A 1 203 ? -37.733 -10.715 -45.171 1.00 30.97 203 ARG A CA 1
ATOM 1649 C C . ARG A 1 203 ? -36.463 -10.976 -45.977 1.00 30.97 203 ARG A C 1
ATOM 1651 O O . ARG A 1 203 ? -35.456 -10.299 -45.797 1.00 30.97 203 ARG A O 1
ATOM 1658 N N . ARG A 1 204 ? -36.536 -11.966 -46.871 1.00 34.03 204 ARG A N 1
ATOM 1659 C CA . ARG A 1 204 ? -35.593 -12.160 -47.979 1.00 34.03 204 ARG A CA 1
ATOM 1660 C C . ARG A 1 204 ? -35.608 -10.910 -48.863 1.00 34.03 204 ARG A C 1
ATOM 1662 O O . ARG A 1 204 ? -36.677 -10.520 -49.329 1.00 34.03 204 ARG A O 1
ATOM 1669 N N . ARG A 1 205 ? -34.444 -10.329 -49.152 1.00 30.16 205 ARG A N 1
ATOM 1670 C CA . ARG A 1 205 ? -34.240 -9.579 -50.395 1.00 30.16 205 ARG A CA 1
ATOM 1671 C C . ARG A 1 205 ? -32.939 -10.025 -51.045 1.00 30.16 205 ARG A C 1
ATOM 1673 O O . ARG A 1 205 ? -31.894 -10.103 -50.410 1.00 30.16 205 ARG A O 1
ATOM 1680 N N . SER A 1 206 ? -33.125 -10.421 -52.289 1.00 29.70 206 SER A N 1
ATOM 1681 C CA . SER A 1 206 ? -32.221 -11.010 -53.258 1.00 29.70 206 SER A CA 1
ATOM 1682 C C . SER A 1 206 ? -31.139 -10.032 -53.710 1.00 29.70 206 SER A C 1
ATOM 1684 O O . SER A 1 206 ? -31.313 -8.816 -53.663 1.00 29.70 206 SER A O 1
ATOM 1686 N N . ALA A 1 207 ? -30.030 -10.614 -54.161 1.00 32.12 207 ALA A N 1
ATOM 1687 C CA . ALA A 1 207 ? -28.922 -9.953 -54.825 1.00 32.12 207 ALA A CA 1
ATOM 1688 C C . ALA A 1 207 ? -29.364 -9.178 -56.075 1.00 32.12 207 ALA A C 1
ATOM 1690 O O . ALA A 1 207 ? -30.265 -9.620 -56.783 1.00 32.12 207 ALA A O 1
ATOM 1691 N N . ASN A 1 208 ? -28.657 -8.087 -56.374 1.00 27.88 208 ASN A N 1
ATOM 1692 C CA . ASN A 1 208 ? -28.315 -7.723 -57.745 1.00 27.88 208 ASN A CA 1
ATOM 1693 C C . ASN A 1 208 ? -26.999 -6.935 -57.761 1.00 27.88 208 ASN A C 1
ATOM 1695 O O . ASN A 1 208 ? -26.851 -5.909 -57.101 1.00 27.88 208 ASN A O 1
ATOM 1699 N N . TYR A 1 209 ? -26.047 -7.481 -58.513 1.00 25.80 209 TYR A N 1
ATOM 1700 C CA . TYR A 1 209 ? -24.762 -6.905 -58.892 1.00 25.80 209 TYR A CA 1
ATOM 1701 C C . TYR A 1 209 ? -24.948 -6.047 -60.154 1.00 25.80 209 TYR A C 1
ATOM 1703 O O . TYR A 1 209 ? -25.471 -6.547 -61.144 1.00 25.80 209 TYR A O 1
ATOM 1711 N N . ALA A 1 210 ? -24.479 -4.800 -60.127 1.00 28.62 210 ALA A N 1
ATOM 1712 C CA . ALA A 1 210 ? -24.027 -3.969 -61.258 1.00 28.62 210 ALA A CA 1
ATOM 1713 C C . ALA A 1 210 ? -23.573 -2.642 -60.618 1.00 28.62 210 ALA A C 1
ATOM 1715 O O . ALA A 1 210 ? -24.352 -2.013 -59.918 1.00 28.62 210 ALA A O 1
ATOM 1716 N N . GLY A 1 211 ? -22.328 -2.179 -60.654 1.00 26.91 211 GLY A N 1
ATOM 1717 C CA . GLY A 1 211 ? -21.365 -2.142 -61.741 1.00 26.91 211 GLY A CA 1
ATOM 1718 C C . GLY A 1 211 ? -20.935 -0.678 -61.876 1.00 26.91 211 GLY A C 1
ATOM 1719 O O . GLY A 1 211 ? -21.756 0.145 -62.258 1.00 26.91 211 GLY A O 1
ATOM 1720 N N . ARG A 1 212 ? -19.684 -0.341 -61.530 1.00 27.81 212 ARG A N 1
ATOM 1721 C CA . ARG A 1 212 ? -18.925 0.795 -62.095 1.00 27.81 212 ARG A CA 1
ATOM 1722 C C . ARG A 1 212 ? -17.472 0.748 -61.614 1.00 27.81 212 ARG A C 1
ATOM 1724 O O . ARG A 1 212 ? -17.189 0.845 -60.426 1.00 27.81 212 ARG A O 1
ATOM 1731 N N . ARG A 1 213 ? -16.572 0.542 -62.578 1.00 30.03 213 ARG A N 1
ATOM 1732 C CA . ARG A 1 213 ? -15.118 0.715 -62.476 1.00 30.03 213 ARG A CA 1
ATOM 1733 C C . ARG A 1 213 ? -14.765 2.200 -62.630 1.00 30.03 213 ARG A C 1
ATOM 1735 O O . ARG A 1 213 ? -15.454 2.904 -63.363 1.00 30.03 213 ARG A O 1
ATOM 1742 N N . GLY A 1 214 ? -13.635 2.596 -62.046 1.00 27.56 214 GLY A N 1
ATOM 1743 C CA . GLY A 1 214 ? -12.895 3.836 -62.327 1.00 27.56 214 GLY A CA 1
ATOM 1744 C C . GLY A 1 214 ? -12.488 4.524 -61.022 1.00 27.56 214 GLY A C 1
ATOM 1745 O O . GLY A 1 214 ? -13.348 4.767 -60.191 1.00 27.56 214 GLY A O 1
ATOM 1746 N N . GLY A 1 215 ? -11.232 4.828 -60.714 1.00 26.89 215 GLY A N 1
ATOM 1747 C CA . GLY A 1 215 ? -9.944 4.661 -61.381 1.00 26.89 215 GLY A CA 1
ATOM 1748 C C . GLY A 1 215 ? -8.848 4.955 -60.339 1.00 26.89 215 GLY A C 1
ATOM 1749 O O . GLY A 1 215 ? -9.112 5.595 -59.324 1.00 26.89 215 GLY A O 1
ATOM 1750 N N . LEU A 1 216 ? -7.642 4.435 -60.554 1.00 29.12 216 LEU A N 1
ATOM 1751 C CA . LEU A 1 216 ? -6.466 4.666 -59.707 1.00 29.12 216 LEU A CA 1
ATOM 1752 C C . LEU A 1 216 ? -5.771 5.973 -60.103 1.00 29.12 216 LEU A C 1
ATOM 1754 O O . LEU A 1 216 ? -5.496 6.153 -61.289 1.00 29.12 216 LEU A O 1
ATOM 1758 N N . SER A 1 217 ? -5.376 6.800 -59.128 1.00 27.70 217 SER A N 1
ATOM 1759 C CA . SER A 1 217 ? -4.026 7.392 -59.087 1.00 27.70 217 SER A CA 1
ATOM 1760 C C . SER A 1 217 ? -3.671 8.013 -57.725 1.00 27.70 217 SER A C 1
ATOM 1762 O O . SER A 1 217 ? -4.574 8.313 -56.944 1.00 27.70 217 SER A O 1
ATOM 1764 N N . PRO A 1 218 ? -2.362 8.120 -57.411 1.00 37.19 218 PRO A N 1
ATOM 1765 C CA . PRO A 1 218 ? -1.822 8.100 -56.054 1.00 37.19 218 PRO A CA 1
ATOM 1766 C C . PRO A 1 218 ? -1.378 9.489 -55.570 1.00 37.19 218 PRO A C 1
ATOM 1768 O O . PRO A 1 218 ? -0.928 10.313 -56.359 1.00 37.19 218 PRO A O 1
ATOM 1771 N N . GLY A 1 219 ? -1.436 9.739 -54.262 1.00 27.41 219 GLY A N 1
ATOM 1772 C CA . GLY A 1 219 ? -0.852 10.948 -53.678 1.00 27.41 219 GLY A CA 1
ATOM 1773 C C . GLY A 1 219 ? -1.324 11.195 -52.252 1.00 27.41 219 GLY A C 1
ATOM 1774 O O . GLY A 1 219 ? -2.469 11.575 -52.037 1.00 27.41 219 GLY A O 1
ATOM 1775 N N . GLY A 1 220 ? -0.440 10.970 -51.282 1.00 26.34 220 GLY A N 1
ATOM 1776 C CA . GLY A 1 220 ? -0.676 11.277 -49.874 1.00 26.34 220 GLY A CA 1
ATOM 1777 C C . GLY A 1 220 ? 0.388 10.637 -48.989 1.00 26.34 220 GLY A C 1
ATOM 1778 O O . GLY A 1 220 ? 0.246 9.484 -48.590 1.00 26.34 220 GLY A O 1
ATOM 1779 N N . GLU A 1 221 ? 1.471 11.370 -48.733 1.00 26.86 221 GLU A N 1
ATOM 1780 C CA . GLU A 1 221 ? 2.514 11.019 -47.763 1.00 26.86 221 GLU A CA 1
ATOM 1781 C C . GLU A 1 221 ? 1.933 10.817 -46.349 1.00 26.86 221 GLU A C 1
ATOM 1783 O O . GLU A 1 221 ? 1.079 11.599 -45.922 1.00 26.86 221 GLU A O 1
ATOM 1788 N N . PRO A 1 222 ? 2.419 9.838 -45.563 1.00 31.62 222 PRO A N 1
ATOM 1789 C CA . PRO A 1 222 ? 2.165 9.801 -44.133 1.00 31.62 222 PRO A CA 1
ATOM 1790 C C . PRO A 1 222 ? 3.194 10.657 -43.380 1.00 31.62 222 PRO A C 1
ATOM 1792 O O . PRO A 1 222 ? 4.400 10.407 -43.408 1.00 31.62 222 PRO A O 1
ATOM 1795 N N . VAL A 1 223 ? 2.681 11.652 -42.659 1.00 33.31 223 VAL A N 1
ATOM 1796 C CA . VAL A 1 223 ? 3.417 12.525 -41.741 1.00 33.31 223 VAL A CA 1
ATOM 1797 C C . VAL A 1 223 ? 4.020 11.719 -40.579 1.00 33.31 223 VAL A C 1
ATOM 1799 O O . VAL A 1 223 ? 3.303 11.131 -39.777 1.00 33.31 223 VAL A O 1
ATOM 1802 N N . GLY A 1 224 ? 5.353 11.756 -40.482 1.00 28.53 224 GLY A N 1
ATOM 1803 C CA . GLY A 1 224 ? 6.077 12.120 -39.255 1.00 28.53 224 GLY A CA 1
ATOM 1804 C C . GLY A 1 224 ? 6.156 11.115 -38.099 1.00 28.53 224 GLY A C 1
ATOM 1805 O O . GLY A 1 224 ? 5.391 11.184 -37.145 1.00 28.53 224 GLY A O 1
ATOM 1806 N N . ARG A 1 225 ? 7.205 10.283 -38.120 1.00 31.11 225 ARG A N 1
ATOM 1807 C CA . ARG A 1 225 ? 7.795 9.577 -36.966 1.00 31.11 225 ARG A CA 1
ATOM 1808 C C . ARG A 1 225 ? 8.521 10.549 -36.018 1.00 31.11 225 ARG A C 1
ATOM 1810 O O . ARG A 1 225 ? 9.458 11.191 -36.471 1.00 31.11 225 ARG A O 1
ATOM 1817 N N . GLN A 1 226 ? 8.201 10.537 -34.722 1.00 27.66 226 GLN A N 1
ATOM 1818 C CA . GLN A 1 226 ? 9.012 10.980 -33.560 1.00 27.66 226 GLN A CA 1
ATOM 1819 C C . GLN A 1 226 ? 8.414 10.219 -32.347 1.00 27.66 226 GLN A C 1
ATOM 1821 O O . GLN A 1 226 ? 7.202 10.231 -32.196 1.00 27.66 226 GLN A O 1
ATOM 1826 N N . ASN A 1 227 ? 9.078 9.437 -31.489 1.00 26.92 227 ASN A N 1
ATOM 1827 C CA . ASN A 1 227 ? 10.442 9.412 -30.978 1.00 26.92 227 ASN A CA 1
ATOM 1828 C C . ASN A 1 227 ? 10.871 7.959 -30.690 1.00 26.92 227 ASN A C 1
ATOM 1830 O O . ASN A 1 227 ? 10.246 7.278 -29.880 1.00 26.92 227 ASN A O 1
ATOM 1834 N N . ALA A 1 228 ? 11.977 7.518 -31.288 1.00 28.72 228 ALA A N 1
ATOM 1835 C CA . ALA A 1 228 ? 12.749 6.377 -30.808 1.00 28.72 228 ALA A CA 1
ATOM 1836 C C . ALA A 1 228 ? 13.899 6.927 -29.954 1.00 28.72 228 ALA A C 1
ATOM 1838 O O . ALA A 1 228 ? 14.841 7.515 -30.487 1.00 28.72 228 ALA A O 1
ATOM 1839 N N . LEU A 1 229 ? 13.818 6.773 -28.631 1.00 30.66 229 LEU A N 1
ATOM 1840 C CA . LEU A 1 229 ? 14.956 7.023 -27.749 1.00 30.66 229 LEU A CA 1
ATOM 1841 C C . LEU A 1 229 ? 15.918 5.837 -27.865 1.00 30.66 229 LEU A C 1
ATOM 1843 O O . LEU A 1 229 ? 15.653 4.747 -27.361 1.00 30.66 229 LEU A O 1
ATOM 1847 N N . ARG A 1 230 ? 17.026 6.069 -28.577 1.00 28.02 230 ARG A N 1
ATOM 1848 C CA . ARG A 1 230 ? 18.222 5.223 -28.566 1.00 28.02 230 ARG A CA 1
ATOM 1849 C C . ARG A 1 230 ? 18.777 5.170 -27.141 1.00 28.02 230 ARG A C 1
ATOM 1851 O O . ARG A 1 230 ? 19.126 6.206 -26.584 1.00 28.02 230 ARG A O 1
ATOM 1858 N N . LEU A 1 231 ? 18.888 3.967 -26.589 1.00 29.45 231 LEU A N 1
ATOM 1859 C CA . LEU A 1 231 ? 19.816 3.672 -25.502 1.00 29.45 231 LEU A CA 1
ATOM 1860 C C . LEU A 1 231 ? 21.179 3.406 -26.147 1.00 29.45 231 LEU A C 1
ATOM 1862 O O . LEU A 1 231 ? 21.290 2.500 -26.973 1.00 29.45 231 LEU A O 1
ATOM 1866 N N . GLY A 1 232 ? 22.163 4.241 -25.826 1.00 31.86 232 GLY A N 1
ATOM 1867 C CA . GLY A 1 232 ? 23.568 4.044 -26.163 1.00 31.86 232 GLY A CA 1
ATOM 1868 C C . GLY A 1 232 ? 24.388 3.943 -24.880 1.00 31.86 232 GLY A C 1
ATOM 1869 O O . GLY A 1 232 ? 24.178 4.759 -23.985 1.00 31.86 232 GLY A O 1
ATOM 1870 N N . ASP A 1 233 ? 25.229 2.907 -24.877 1.00 35.84 233 ASP A N 1
ATOM 1871 C CA . ASP A 1 233 ? 26.500 2.648 -24.178 1.00 35.84 233 ASP A CA 1
ATOM 1872 C C . ASP A 1 233 ? 26.624 2.872 -22.659 1.00 35.84 233 ASP A C 1
ATOM 1874 O O . ASP A 1 233 ? 26.639 4.028 -22.182 1.00 35.84 233 ASP A O 1
#

Organism: Raoultella terrigena (NCBI:txid577)

InterPro domains:
  IPR001360 Glycoside hydrolase family 1 [PF00232] (1-155)
  IPR001360 Glycoside hydrolase family 1 [PTHR10353] (2-149)
  IPR017853 Glycoside hydrolase superfamily [SSF51445] (2-156)